Protein AF-A0A6S7JQX7-F1 (afdb_monomer_lite)

Structure (mmCIF, N/CA/C/O backbone):
data_AF-A0A6S7JQX7-F1
#
_entry.id   AF-A0A6S7JQX7-F1
#
loop_
_atom_site.group_PDB
_atom_site.id
_atom_site.type_symbol
_atom_site.label_atom_id
_atom_site.label_alt_id
_atom_site.label_comp_id
_atom_site.label_asym_id
_atom_site.label_entity_id
_atom_site.label_seq_id
_atom_site.pdbx_PDB_ins_code
_atom_site.Cartn_x
_atom_site.Cartn_y
_atom_site.Cartn_z
_atom_site.occupancy
_atom_site.B_iso_or_equiv
_atom_site.auth_seq_id
_atom_site.auth_comp_id
_atom_site.auth_asym_id
_atom_site.auth_atom_id
_atom_site.pdbx_PDB_model_num
ATOM 1 N N . MET A 1 1 ? 17.125 -29.823 17.965 1.00 51.75 1 MET A N 1
ATOM 2 C CA . MET A 1 1 ? 16.144 -28.732 17.795 1.00 51.75 1 MET A CA 1
ATOM 3 C C . MET A 1 1 ? 14.794 -29.396 17.564 1.00 51.75 1 MET A C 1
ATOM 5 O O . MET A 1 1 ? 14.673 -30.138 16.599 1.00 51.75 1 MET A O 1
ATOM 9 N N . SER A 1 2 ? 13.849 -29.278 18.497 1.00 53.66 2 SER A N 1
ATOM 10 C CA . SER A 1 2 ? 12.507 -29.853 18.346 1.00 53.66 2 SER A CA 1
ATOM 11 C C . SER A 1 2 ? 11.716 -29.001 17.356 1.00 53.66 2 SER A C 1
ATOM 13 O O . SER A 1 2 ? 11.557 -27.800 17.558 1.00 53.66 2 SER A O 1
ATOM 15 N N . VAL A 1 3 ? 11.257 -29.604 16.261 1.00 54.66 3 VAL A N 1
ATOM 16 C CA . VAL A 1 3 ? 10.395 -28.921 15.291 1.00 54.66 3 VAL A CA 1
ATOM 17 C C . VAL A 1 3 ? 8.949 -29.289 15.624 1.00 54.66 3 VAL A C 1
ATOM 19 O O . VAL A 1 3 ? 8.661 -30.481 15.763 1.00 54.66 3 VAL A O 1
ATOM 22 N N . PRO A 1 4 ? 8.030 -28.320 15.788 1.00 63.72 4 PRO A N 1
ATOM 23 C CA . PRO A 1 4 ? 6.627 -28.629 16.031 1.00 63.72 4 PRO A CA 1
ATOM 24 C C . PRO A 1 4 ? 6.074 -29.481 14.883 1.00 63.72 4 PRO A C 1
ATOM 26 O O . PRO A 1 4 ? 6.057 -29.036 13.735 1.00 63.72 4 PRO A O 1
ATOM 29 N N . ILE A 1 5 ? 5.598 -30.696 15.183 1.00 67.75 5 ILE A N 1
ATOM 30 C CA . ILE A 1 5 ? 5.051 -31.636 14.178 1.00 67.75 5 ILE A CA 1
ATOM 31 C C . ILE A 1 5 ? 3.801 -31.059 13.479 1.00 67.75 5 ILE A C 1
ATOM 33 O O . ILE A 1 5 ? 3.430 -31.484 12.381 1.00 67.75 5 ILE A O 1
ATOM 37 N N . SER A 1 6 ? 3.167 -30.056 14.095 1.00 65.69 6 SER A N 1
ATOM 38 C CA . SER A 1 6 ? 2.100 -29.250 13.499 1.00 65.69 6 SER A CA 1
ATOM 39 C C . SER A 1 6 ? 2.570 -28.414 12.301 1.00 65.69 6 SER A C 1
ATOM 41 O O . SER A 1 6 ? 1.794 -28.204 11.374 1.00 65.69 6 SER A O 1
ATOM 43 N N . LEU A 1 7 ? 3.831 -27.968 12.289 1.00 58.47 7 LEU A N 1
ATOM 44 C CA . LEU A 1 7 ? 4.394 -27.075 11.271 1.00 58.47 7 LEU A CA 1
ATOM 45 C C . LEU A 1 7 ? 5.268 -27.806 10.253 1.00 58.47 7 LEU A C 1
ATOM 47 O O . LEU A 1 7 ? 5.267 -27.434 9.081 1.00 58.47 7 LEU A O 1
ATOM 51 N N . ALA A 1 8 ? 5.987 -28.851 10.665 1.00 67.94 8 ALA A N 1
ATOM 52 C CA . ALA A 1 8 ? 6.843 -29.638 9.783 1.00 67.94 8 ALA A CA 1
ATOM 53 C C . ALA A 1 8 ? 6.644 -31.139 9.990 1.00 67.94 8 ALA A C 1
ATOM 55 O O . ALA A 1 8 ? 6.300 -31.600 11.077 1.00 67.94 8 ALA A O 1
ATOM 56 N N . ASP A 1 9 ? 6.859 -31.913 8.934 1.00 72.81 9 ASP A N 1
ATOM 57 C CA . ASP A 1 9 ? 7.007 -33.354 9.063 1.00 72.81 9 ASP A CA 1
ATOM 58 C C . ASP A 1 9 ? 8.336 -33.718 9.752 1.00 72.81 9 ASP A C 1
ATOM 60 O O . ASP A 1 9 ? 9.223 -32.886 9.968 1.00 72.81 9 ASP A O 1
ATOM 64 N N . THR A 1 10 ? 8.485 -34.994 10.105 1.00 76.50 10 THR A N 1
ATOM 65 C CA . THR A 1 10 ? 9.702 -35.527 10.738 1.00 76.50 10 THR A CA 1
ATOM 66 C C . THR A 1 10 ? 10.933 -35.473 9.829 1.00 76.50 10 THR A C 1
ATOM 68 O O . THR A 1 10 ? 12.041 -35.692 10.305 1.00 76.50 10 THR A O 1
ATOM 71 N N . ASN A 1 11 ? 10.755 -35.159 8.543 1.00 73.69 11 ASN A N 1
ATOM 72 C CA . ASN A 1 11 ? 11.825 -34.989 7.564 1.00 73.69 11 ASN A CA 1
ATOM 73 C C . ASN A 1 11 ? 12.234 -33.510 7.414 1.00 73.69 11 ASN A C 1
ATOM 75 O O . ASN A 1 11 ? 13.012 -33.171 6.522 1.00 73.69 11 ASN A O 1
ATOM 79 N N . GLY A 1 12 ? 11.710 -32.619 8.266 1.00 62.78 12 GLY A N 1
ATOM 80 C CA . GLY A 1 12 ? 12.039 -31.194 8.271 1.00 62.78 12 GLY A CA 1
ATOM 81 C C . GLY A 1 12 ? 11.365 -30.394 7.155 1.00 62.78 12 GLY A C 1
ATOM 82 O O . GLY A 1 12 ? 11.731 -29.241 6.918 1.00 62.78 12 GLY A O 1
ATOM 83 N N . LYS A 1 13 ? 10.380 -30.968 6.456 1.00 66.69 13 LYS A N 1
ATOM 84 C CA . LYS A 1 13 ? 9.613 -30.269 5.426 1.00 66.69 13 LYS A CA 1
ATOM 85 C C . LYS A 1 13 ? 8.358 -29.666 6.045 1.00 66.69 13 LYS A C 1
ATOM 87 O O . LYS A 1 13 ? 7.591 -30.353 6.712 1.00 66.69 13 LYS A O 1
ATOM 92 N N . LEU A 1 14 ? 8.121 -28.379 5.795 1.00 65.56 14 LEU A N 1
ATOM 93 C CA . LEU A 1 14 ? 6.905 -27.713 6.261 1.00 65.56 14 LEU A CA 1
ATOM 94 C C . LEU A 1 14 ? 5.656 -28.395 5.688 1.00 65.56 14 LEU A C 1
ATOM 96 O O . LEU A 1 14 ? 5.594 -28.685 4.488 1.00 65.56 14 LEU A O 1
ATOM 100 N N . ARG A 1 15 ? 4.657 -28.625 6.544 1.00 64.56 15 ARG A N 1
ATOM 101 C CA . ARG A 1 15 ? 3.353 -29.134 6.118 1.00 64.56 15 ARG A CA 1
ATOM 102 C C . ARG A 1 15 ? 2.659 -28.073 5.266 1.00 64.56 15 ARG A C 1
ATOM 104 O O . ARG A 1 15 ? 2.561 -26.912 5.649 1.00 64.56 15 ARG A O 1
ATOM 111 N N . THR A 1 16 ? 2.175 -28.475 4.095 1.00 60.66 16 THR A N 1
ATOM 112 C CA . THR A 1 16 ? 1.432 -27.602 3.179 1.00 60.66 16 THR A CA 1
ATOM 113 C C . THR A 1 16 ? -0.067 -27.826 3.359 1.00 60.66 16 THR A C 1
ATOM 115 O O . THR A 1 16 ? -0.539 -28.933 3.109 1.00 60.66 16 THR A O 1
ATOM 118 N N . GLY A 1 17 ? -0.808 -26.798 3.775 1.00 65.56 17 GLY A N 1
ATOM 119 C CA . GLY A 1 17 ? -2.276 -26.800 3.830 1.00 65.56 17 GLY A CA 1
ATOM 120 C C . GLY A 1 17 ? -2.891 -25.808 2.837 1.00 65.56 17 GLY A C 1
ATOM 121 O O . GLY A 1 17 ? -2.190 -24.950 2.297 1.00 65.56 17 GLY A O 1
ATOM 122 N N . GLN A 1 18 ? -4.200 -25.910 2.594 1.00 68.56 18 GLN A N 1
ATOM 123 C CA . GLN A 1 18 ? -4.942 -24.939 1.782 1.00 68.56 18 GLN A CA 1
ATOM 124 C C . GLN A 1 18 ? -5.479 -23.812 2.670 1.00 68.56 18 GLN A C 1
ATOM 126 O O . GLN A 1 18 ? -6.538 -23.944 3.276 1.00 68.56 18 GLN A O 1
ATOM 131 N N . LYS A 1 19 ? -4.749 -22.691 2.734 1.00 71.12 19 LYS A N 1
ATOM 132 C CA . LYS A 1 19 ? -5.145 -21.512 3.528 1.00 71.12 19 LYS A CA 1
ATOM 133 C C . LYS A 1 19 ? -6.524 -20.962 3.150 1.00 71.12 19 LYS A C 1
ATOM 135 O O . LYS A 1 19 ? -7.248 -20.521 4.029 1.00 71.12 19 LYS A O 1
ATOM 140 N N . ALA A 1 20 ? -6.902 -21.054 1.873 1.00 71.31 20 ALA A N 1
ATOM 141 C CA . ALA A 1 20 ? -8.188 -20.571 1.367 1.00 71.31 20 ALA A CA 1
ATOM 142 C C . ALA A 1 20 ? -9.399 -21.186 2.096 1.00 71.31 20 ALA A C 1
ATOM 144 O O . ALA A 1 20 ? -10.364 -20.480 2.354 1.00 71.31 20 ALA A O 1
ATOM 145 N N . VAL A 1 21 ? -9.304 -22.452 2.528 1.00 79.94 21 VAL A N 1
ATOM 146 C CA . VAL A 1 21 ? -10.383 -23.135 3.268 1.00 79.94 21 VAL A CA 1
ATOM 147 C C . VAL A 1 21 ? -10.684 -22.441 4.599 1.00 79.94 21 VAL A C 1
ATOM 149 O O . VAL A 1 21 ? -11.820 -22.465 5.061 1.00 79.94 21 VAL A O 1
ATOM 152 N N . LEU A 1 22 ? -9.689 -21.805 5.228 1.00 79.19 22 LEU A N 1
ATOM 153 C CA . LEU A 1 22 ? -9.918 -21.066 6.469 1.00 79.19 22 LEU A CA 1
ATOM 154 C C . LEU A 1 22 ? -10.823 -19.858 6.233 1.00 79.19 22 LEU A C 1
ATOM 156 O O . LEU A 1 22 ? -11.705 -19.626 7.050 1.00 79.19 22 LEU A O 1
ATOM 160 N N . VAL A 1 23 ? -10.651 -19.136 5.119 1.00 79.62 23 VAL A N 1
ATOM 161 C CA . VAL A 1 23 ? -11.513 -17.991 4.778 1.00 79.62 23 VAL A CA 1
ATOM 162 C C . VAL A 1 23 ? -12.961 -18.447 4.694 1.00 79.62 23 VAL A C 1
ATOM 164 O O . VAL A 1 23 ? -13.798 -17.878 5.382 1.00 79.62 23 VAL A O 1
ATOM 167 N N . ASP A 1 24 ? -13.228 -19.522 3.949 1.00 81.44 24 ASP A N 1
ATOM 168 C CA . ASP A 1 24 ? -14.579 -20.069 3.792 1.00 81.44 24 ASP A CA 1
ATOM 169 C C . ASP A 1 24 ? -15.203 -20.463 5.137 1.00 81.44 24 ASP A C 1
ATOM 171 O O . ASP A 1 24 ? -16.401 -20.294 5.344 1.00 81.44 24 ASP A O 1
ATOM 175 N N . VAL A 1 25 ? -14.400 -20.988 6.070 1.00 84.81 25 VAL A N 1
ATOM 176 C CA . VAL A 1 25 ? -14.864 -21.343 7.419 1.00 84.81 25 VAL A CA 1
ATOM 177 C C . VAL A 1 25 ? -15.169 -20.098 8.252 1.00 84.81 25 VAL A C 1
ATOM 179 O O . VAL A 1 25 ? -16.198 -20.076 8.926 1.00 84.81 25 VAL A O 1
ATOM 182 N N . PHE A 1 26 ? -14.311 -19.075 8.209 1.00 79.81 26 PHE A N 1
ATOM 183 C CA . PHE A 1 26 ? -14.491 -17.840 8.978 1.00 79.81 26 PHE A CA 1
ATOM 184 C C . PHE A 1 26 ? -15.641 -16.976 8.459 1.00 79.81 26 PHE A C 1
ATOM 186 O O . PHE A 1 26 ? -16.319 -16.341 9.259 1.00 79.81 26 PHE A O 1
ATOM 193 N N . THR A 1 27 ? -15.889 -16.967 7.149 1.00 80.62 27 THR A N 1
ATOM 194 C CA . THR A 1 27 ? -16.956 -16.164 6.533 1.00 80.62 27 THR A CA 1
ATOM 195 C C . THR A 1 27 ? -18.276 -16.917 6.400 1.00 80.62 27 THR A C 1
ATOM 197 O O . THR A 1 27 ? -19.277 -16.346 5.965 1.00 80.62 27 THR A O 1
ATOM 200 N N . ARG A 1 28 ? -18.328 -18.200 6.787 1.00 86.56 28 ARG A N 1
ATOM 201 C CA . ARG A 1 28 ? -19.541 -19.011 6.657 1.00 86.56 28 ARG A CA 1
ATOM 202 C C . ARG A 1 28 ? -20.693 -18.418 7.466 1.00 86.56 28 ARG A C 1
ATOM 204 O O . ARG A 1 28 ? -20.676 -18.442 8.693 1.00 86.56 28 ARG A O 1
ATOM 211 N N . GLY A 1 29 ? -21.741 -17.997 6.761 1.00 83.12 29 GLY A N 1
ATOM 212 C CA . GLY A 1 29 ? -22.934 -17.405 7.370 1.00 83.12 29 GLY A CA 1
ATOM 213 C C . GLY A 1 29 ? -22.791 -15.920 7.708 1.00 83.12 29 GLY A C 1
ATOM 214 O O . GLY A 1 29 ? -23.681 -15.377 8.354 1.00 83.12 29 GLY A O 1
ATOM 215 N N . ILE A 1 30 ? -21.705 -15.270 7.277 1.00 82.62 30 ILE A N 1
ATOM 216 C CA . ILE A 1 30 ? -21.555 -13.815 7.333 1.00 82.62 30 ILE A CA 1
ATOM 217 C C . ILE A 1 30 ? -22.102 -13.228 6.030 1.00 82.62 30 ILE A C 1
ATOM 219 O O . ILE A 1 30 ? -21.644 -13.577 4.942 1.00 82.62 30 ILE A O 1
ATOM 223 N N . GLU A 1 31 ? -23.075 -12.326 6.135 1.00 77.25 31 GLU A N 1
ATOM 224 C CA . GLU A 1 31 ? -23.531 -11.519 5.005 1.00 77.25 31 GLU A CA 1
ATOM 225 C C . GLU A 1 31 ? -22.668 -10.260 4.908 1.00 77.25 31 GLU A C 1
ATOM 227 O O . GLU A 1 31 ? -22.723 -9.387 5.774 1.00 77.25 31 GLU A O 1
ATOM 232 N N . CYS A 1 32 ? -21.852 -10.165 3.857 1.00 68.38 32 CYS A N 1
ATOM 233 C CA . CYS A 1 32 ? -21.073 -8.960 3.601 1.00 68.38 32 CYS A CA 1
ATOM 234 C C . CYS A 1 32 ? -21.996 -7.862 3.042 1.00 68.38 32 CYS A C 1
ATOM 236 O O . CYS A 1 32 ? -22.584 -8.060 1.973 1.00 68.38 32 CYS A O 1
ATOM 238 N N . PRO A 1 33 ? -22.120 -6.698 3.704 1.00 72.94 33 PRO A N 1
ATOM 239 C CA . PRO A 1 33 ? -22.876 -5.580 3.166 1.00 72.94 33 PRO A CA 1
ATOM 240 C C . PRO A 1 33 ? -22.252 -5.086 1.857 1.00 72.94 33 PRO A C 1
ATOM 242 O O . PRO A 1 33 ? -21.038 -5.123 1.658 1.00 72.94 33 PRO A O 1
ATOM 245 N N . SER A 1 34 ? -23.093 -4.575 0.957 1.00 68.50 34 SER A N 1
ATOM 246 C CA . SER A 1 34 ? -22.667 -4.048 -0.346 1.00 68.50 34 SER A CA 1
ATOM 247 C C . SER A 1 34 ? -21.815 -2.777 -0.250 1.00 68.50 34 SER A C 1
ATOM 249 O O . SER A 1 34 ? -21.191 -2.383 -1.233 1.00 68.50 34 SER A O 1
ATOM 251 N N . ALA A 1 35 ? -21.808 -2.118 0.911 1.00 69.69 35 ALA A N 1
ATOM 252 C CA . ALA A 1 35 ? -20.961 -0.975 1.211 1.00 69.69 35 ALA A CA 1
ATOM 253 C C . ALA A 1 35 ? -20.653 -0.909 2.712 1.00 69.69 35 ALA A C 1
ATOM 255 O O . ALA A 1 35 ? -21.519 -1.190 3.539 1.00 69.69 35 ALA A O 1
ATOM 256 N N . THR A 1 36 ? -19.440 -0.476 3.048 1.00 76.88 36 THR A N 1
ATOM 257 C CA . THR A 1 36 ? -19.057 -0.115 4.416 1.00 76.88 36 THR A CA 1
ATOM 258 C C . THR A 1 36 ? -19.728 1.207 4.795 1.00 76.88 36 THR A C 1
ATOM 260 O O . THR A 1 36 ? -19.587 2.211 4.078 1.00 76.88 36 THR A O 1
ATOM 263 N N . ASP A 1 37 ? -20.469 1.208 5.904 1.00 78.44 37 ASP A N 1
ATOM 264 C CA . ASP A 1 37 ? -20.914 2.447 6.539 1.00 78.44 37 ASP A CA 1
ATOM 265 C C . ASP A 1 37 ? -19.711 3.091 7.236 1.00 78.44 37 ASP A C 1
ATOM 267 O O . ASP A 1 37 ? -19.003 2.436 7.997 1.00 78.44 37 ASP A O 1
ATOM 271 N N . LEU A 1 38 ? -19.432 4.350 6.908 1.00 83.94 38 LEU A N 1
ATOM 272 C CA . LEU A 1 38 ? -18.300 5.087 7.466 1.00 83.94 38 LEU A CA 1
ATOM 273 C C . LEU A 1 38 ? -18.881 6.148 8.391 1.00 83.94 38 LEU A C 1
ATOM 275 O O . LEU A 1 38 ? -19.317 7.201 7.923 1.00 83.94 38 LEU A O 1
ATOM 279 N N . GLN A 1 39 ? -18.914 5.853 9.687 1.00 75.00 39 GLN A N 1
ATOM 280 C CA . GLN A 1 39 ? -19.335 6.814 10.700 1.00 75.00 39 GLN A CA 1
ATOM 281 C C . GLN A 1 39 ? -18.108 7.531 11.263 1.00 75.00 39 GLN A C 1
ATOM 283 O O . GLN A 1 39 ? -17.105 6.900 11.587 1.00 75.00 39 GLN A O 1
ATOM 288 N N . GLY A 1 40 ? -18.192 8.859 11.359 1.00 85.94 40 GLY A N 1
ATOM 289 C CA . GLY A 1 40 ? -17.118 9.685 11.905 1.00 85.94 40 GLY A CA 1
ATOM 290 C C . GLY A 1 40 ? -15.857 9.718 11.037 1.00 85.94 40 GLY A C 1
ATOM 291 O O . GLY A 1 40 ? -15.905 9.881 9.812 1.00 85.94 40 GLY A O 1
ATOM 292 N N . SER A 1 41 ? -14.711 9.642 11.705 1.00 90.56 41 SER A N 1
ATOM 293 C CA . SER A 1 41 ? -13.395 9.583 11.081 1.00 90.56 41 SER A CA 1
ATOM 294 C C . SER A 1 41 ? -13.074 8.159 10.623 1.00 90.56 41 SER A C 1
ATOM 296 O O . SER A 1 41 ? -13.273 7.189 11.350 1.00 90.56 41 SER A O 1
ATOM 298 N N . ALA A 1 42 ? -12.574 8.019 9.399 1.00 92.75 42 ALA A N 1
ATOM 299 C CA . ALA A 1 42 ? -12.298 6.736 8.780 1.00 92.75 42 ALA A CA 1
ATOM 300 C C . ALA A 1 42 ? -10.900 6.686 8.152 1.00 92.75 42 ALA A C 1
ATOM 302 O O . ALA A 1 42 ? -10.473 7.605 7.439 1.00 92.75 42 ALA A O 1
ATOM 303 N N . CYS A 1 43 ? -10.224 5.557 8.361 1.00 93.56 43 CYS A N 1
ATOM 304 C CA . CYS A 1 43 ? -8.935 5.234 7.764 1.00 93.56 43 CYS A CA 1
ATOM 305 C C . CYS A 1 43 ? -9.051 4.017 6.841 1.00 93.56 43 CYS A C 1
ATOM 307 O O . CYS A 1 43 ? -9.602 2.983 7.223 1.00 93.56 43 CYS A O 1
ATOM 309 N N . LEU A 1 44 ? -8.496 4.128 5.634 1.00 95.88 44 LEU A N 1
ATOM 310 C CA . LEU A 1 44 ? -8.298 3.000 4.728 1.00 95.88 44 LEU A CA 1
ATOM 311 C C . LEU A 1 44 ? -6.836 2.552 4.780 1.00 95.88 44 LEU A C 1
ATOM 313 O O . LEU A 1 44 ? -5.946 3.307 4.395 1.00 95.88 44 LEU A O 1
ATOM 317 N N . VAL A 1 45 ? -6.582 1.313 5.196 1.00 96.12 45 VAL A N 1
ATOM 318 C CA . VAL A 1 45 ? -5.245 0.708 5.224 1.00 96.12 45 VAL A CA 1
ATOM 319 C C . VAL A 1 45 ? -5.105 -0.260 4.049 1.00 96.12 45 VAL A C 1
ATOM 321 O O . VAL A 1 45 ? -5.911 -1.168 3.894 1.00 96.12 45 VAL A O 1
ATOM 324 N N . ILE A 1 46 ? -4.098 -0.075 3.201 1.00 96.94 46 ILE A N 1
ATOM 325 C CA . ILE A 1 46 ? -3.941 -0.762 1.916 1.00 96.94 46 ILE A CA 1
ATOM 326 C C . ILE A 1 46 ? -2.630 -1.548 1.892 1.00 96.94 46 ILE A C 1
ATOM 328 O O . ILE A 1 46 ? -1.557 -0.991 2.140 1.00 96.94 46 ILE A O 1
ATOM 332 N N . ASP A 1 47 ? -2.701 -2.819 1.492 1.00 96.38 47 ASP A N 1
ATOM 333 C CA . ASP A 1 47 ? -1.533 -3.567 1.021 1.00 96.38 47 ASP A CA 1
ATOM 334 C C . ASP A 1 47 ? -1.088 -3.013 -0.343 1.00 96.38 47 ASP A C 1
ATOM 336 O O . ASP A 1 47 ? -1.697 -3.265 -1.391 1.00 96.38 47 ASP A O 1
ATOM 340 N N . GLY A 1 48 ? -0.003 -2.241 -0.335 1.00 96.25 48 GLY A N 1
ATOM 341 C CA . GLY A 1 48 ? 0.523 -1.565 -1.512 1.00 96.25 48 GLY A CA 1
ATOM 342 C C . GLY A 1 48 ? 0.966 -2.532 -2.610 1.00 96.25 48 GLY A C 1
ATOM 343 O O . GLY A 1 48 ? 0.756 -2.250 -3.791 1.00 96.25 48 GLY A O 1
ATOM 344 N N . MET A 1 49 ? 1.526 -3.697 -2.264 1.00 94.56 49 MET A N 1
ATOM 345 C CA . MET A 1 49 ? 1.951 -4.675 -3.273 1.00 94.56 49 MET A CA 1
ATOM 346 C C . MET A 1 49 ? 0.756 -5.438 -3.855 1.00 94.56 49 MET A C 1
ATOM 348 O O . MET A 1 49 ? 0.752 -5.761 -5.048 1.00 94.56 49 MET A O 1
ATOM 352 N N . ALA A 1 50 ? -0.285 -5.684 -3.056 1.00 93.50 50 ALA A N 1
ATOM 353 C CA . ALA A 1 50 ? -1.545 -6.208 -3.572 1.00 93.50 50 ALA A CA 1
ATOM 354 C C . ALA A 1 50 ? -2.211 -5.220 -4.541 1.00 93.50 50 ALA A C 1
ATOM 356 O O . ALA A 1 50 ? -2.676 -5.647 -5.602 1.00 93.50 50 ALA A O 1
ATOM 357 N N . LEU A 1 51 ? -2.196 -3.916 -4.232 1.00 96.06 51 LEU A N 1
ATOM 358 C CA . LEU A 1 51 ? -2.714 -2.882 -5.129 1.00 96.06 51 LEU A CA 1
ATOM 359 C C . LEU A 1 51 ? -1.890 -2.787 -6.421 1.00 96.06 51 LEU A C 1
ATOM 361 O O . LEU A 1 51 ? -2.468 -2.759 -7.503 1.00 96.06 51 LEU A O 1
ATOM 365 N N . VAL A 1 52 ? -0.554 -2.846 -6.347 1.00 96.44 52 VAL A N 1
ATOM 366 C CA . VAL A 1 52 ? 0.329 -2.935 -7.529 1.00 96.44 52 VAL A CA 1
ATOM 367 C C . VAL A 1 52 ? -0.047 -4.125 -8.422 1.00 96.44 52 VAL A C 1
ATOM 369 O O . VAL A 1 52 ? -0.097 -4.013 -9.650 1.00 96.44 52 VAL A O 1
ATOM 372 N N . ALA A 1 53 ? -0.325 -5.282 -7.818 1.00 93.00 53 ALA A N 1
ATOM 373 C CA . ALA A 1 53 ? -0.741 -6.465 -8.559 1.00 93.00 53 ALA A CA 1
ATOM 374 C C . ALA A 1 53 ? -2.140 -6.311 -9.184 1.00 93.00 53 ALA A C 1
ATOM 376 O O . ALA A 1 53 ? -2.379 -6.876 -10.250 1.00 93.00 53 ALA A O 1
ATOM 377 N N . ALA A 1 54 ? -3.048 -5.570 -8.540 1.00 92.75 54 ALA A N 1
ATOM 378 C CA . ALA A 1 54 ? -4.396 -5.303 -9.040 1.00 92.75 54 ALA A CA 1
ATOM 379 C C . ALA A 1 54 ? -4.413 -4.271 -10.181 1.00 92.75 54 ALA A C 1
ATOM 381 O O . ALA A 1 54 ? -5.094 -4.491 -11.179 1.00 92.75 54 ALA A O 1
ATOM 382 N N . VAL A 1 55 ? -3.629 -3.192 -10.067 1.00 94.38 55 VAL A N 1
ATOM 383 C CA . VAL A 1 55 ? -3.454 -2.181 -11.128 1.00 94.38 55 VAL A CA 1
ATOM 384 C C . VAL A 1 55 ? -2.810 -2.804 -12.373 1.00 94.38 55 VAL A C 1
ATOM 386 O O . VAL A 1 55 ? -3.155 -2.454 -13.501 1.00 94.38 55 VAL A O 1
ATOM 389 N N . GLY A 1 56 ? -1.900 -3.768 -12.190 1.00 93.88 56 GLY A N 1
ATOM 390 C CA . GLY A 1 56 ? -1.262 -4.472 -13.300 1.00 93.88 56 GLY A CA 1
ATOM 391 C C . GLY A 1 56 ? -0.368 -3.548 -14.131 1.00 93.88 56 GLY A C 1
ATOM 392 O O . GLY A 1 56 ? 0.293 -2.675 -13.587 1.00 93.88 56 GLY A O 1
ATOM 393 N N . LYS A 1 57 ? -0.315 -3.746 -15.453 1.00 93.44 57 LYS A N 1
ATOM 394 C CA . LYS A 1 57 ? 0.341 -2.811 -16.382 1.00 93.44 57 LYS A CA 1
ATOM 395 C C . LYS A 1 57 ? -0.743 -2.061 -17.165 1.00 93.44 57 LYS A C 1
ATOM 397 O O . LYS A 1 57 ? -1.327 -2.675 -18.060 1.00 93.44 57 LYS A O 1
ATOM 402 N N . PRO A 1 58 ? -1.008 -0.777 -16.864 1.00 91.38 58 PRO A N 1
ATOM 403 C CA . PRO A 1 58 ? -1.968 0.019 -17.622 1.00 91.38 58 PRO A CA 1
ATOM 404 C C . PRO A 1 58 ? -1.543 0.135 -19.091 1.00 91.38 58 PRO A C 1
ATOM 406 O O . PRO A 1 58 ? -0.356 0.278 -19.387 1.00 91.38 58 PRO A O 1
ATOM 409 N N . ALA A 1 59 ? -2.501 0.058 -20.018 1.00 89.38 59 ALA A N 1
ATOM 410 C CA . ALA A 1 59 ? -2.221 0.080 -21.459 1.00 89.38 59 ALA A CA 1
ATOM 411 C C . ALA A 1 59 ? -1.663 1.433 -21.937 1.00 89.38 59 ALA A C 1
ATOM 413 O O . ALA A 1 59 ? -0.893 1.504 -22.894 1.00 89.38 59 ALA A O 1
ATOM 414 N N . ASP A 1 60 ? -2.046 2.501 -21.251 1.00 89.69 60 ASP A N 1
ATOM 415 C CA . ASP A 1 60 ? -1.688 3.887 -21.519 1.00 89.69 60 ASP A CA 1
ATOM 416 C C . ASP A 1 60 ? -0.434 4.350 -20.755 1.00 89.69 60 ASP A C 1
ATOM 418 O O . ASP A 1 60 ? 0.152 5.376 -21.097 1.00 89.69 60 ASP A O 1
ATOM 422 N N . ALA A 1 61 ? 0.040 3.578 -19.771 1.00 92.62 61 ALA A N 1
ATOM 423 C CA . ALA A 1 61 ? 1.274 3.872 -19.050 1.00 92.62 61 ALA A CA 1
ATOM 424 C C . ALA A 1 61 ? 2.483 3.246 -19.762 1.00 92.62 61 ALA A C 1
ATOM 426 O O . ALA A 1 61 ? 2.651 2.027 -19.801 1.00 92.62 61 ALA A O 1
ATOM 427 N N . GLN A 1 62 ? 3.363 4.087 -20.308 1.00 94.50 62 GLN A N 1
ATOM 428 C CA . GLN A 1 62 ? 4.588 3.630 -20.982 1.00 94.50 62 GLN A CA 1
ATOM 429 C C . GLN A 1 62 ? 5.827 3.682 -20.080 1.00 94.50 62 GLN A C 1
ATOM 431 O O . GLN A 1 62 ? 6.789 2.942 -20.297 1.00 94.50 62 GLN A O 1
ATOM 436 N N . THR A 1 63 ? 5.809 4.524 -19.046 1.00 97.44 63 THR A N 1
ATOM 437 C CA . THR A 1 63 ? 6.934 4.748 -18.132 1.00 97.44 63 THR A CA 1
ATOM 438 C C . THR A 1 63 ? 6.541 4.490 -16.681 1.00 97.44 63 THR A C 1
ATOM 440 O O . THR A 1 63 ? 5.358 4.478 -16.337 1.00 97.44 63 THR A O 1
ATOM 443 N N . PHE A 1 64 ? 7.534 4.299 -15.808 1.00 97.38 64 PHE A N 1
ATOM 444 C CA . PHE A 1 64 ? 7.286 4.192 -14.369 1.00 97.38 64 PHE A CA 1
ATOM 445 C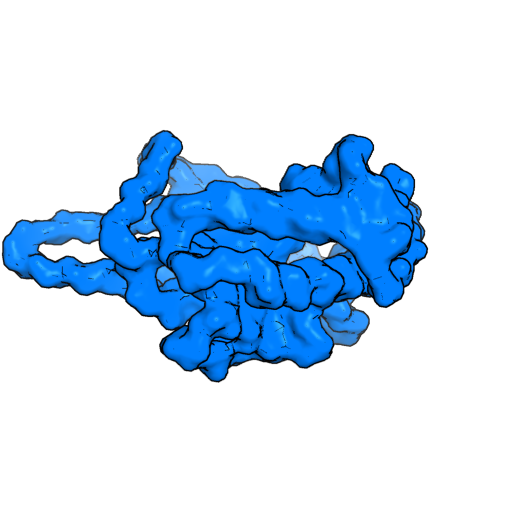 C . PHE A 1 64 ? 6.657 5.466 -13.789 1.00 97.38 64 PHE A C 1
ATOM 447 O O . PHE A 1 64 ? 5.848 5.356 -12.880 1.00 97.38 64 PHE A O 1
ATOM 454 N N . GLY A 1 65 ? 6.945 6.651 -14.339 1.00 97.25 65 GLY A N 1
ATOM 455 C CA . GLY A 1 65 ? 6.274 7.899 -13.964 1.00 97.25 65 GLY A CA 1
ATOM 456 C C . GLY A 1 65 ? 4.769 7.849 -14.214 1.00 97.25 65 GLY A C 1
ATOM 457 O O . GLY A 1 65 ? 4.003 8.004 -13.274 1.00 97.25 65 GLY A O 1
ATOM 458 N N . ALA A 1 66 ? 4.357 7.511 -15.441 1.00 96.88 66 ALA A N 1
ATOM 459 C CA . ALA A 1 66 ? 2.937 7.361 -15.772 1.00 96.88 66 ALA A CA 1
ATOM 460 C C . ALA A 1 66 ? 2.261 6.260 -14.934 1.00 96.88 66 ALA A C 1
ATOM 462 O O . ALA A 1 66 ? 1.098 6.372 -14.556 1.00 96.88 66 ALA A O 1
ATOM 463 N N . TYR A 1 67 ? 2.995 5.190 -14.616 1.00 97.56 67 TYR A N 1
ATOM 464 C CA . TYR A 1 67 ? 2.507 4.162 -13.701 1.00 97.56 67 TYR A CA 1
ATOM 465 C C . TYR A 1 67 ? 2.322 4.687 -12.270 1.00 97.56 67 TYR A C 1
ATOM 467 O O . TYR A 1 67 ? 1.332 4.340 -11.634 1.00 97.56 67 TYR A O 1
ATOM 475 N N . ALA A 1 68 ? 3.242 5.510 -11.758 1.00 97.12 68 ALA A N 1
ATOM 476 C CA . ALA A 1 68 ? 3.111 6.117 -10.435 1.00 97.12 68 ALA A CA 1
ATOM 477 C C . ALA A 1 68 ? 1.883 7.027 -10.354 1.00 97.12 68 ALA A C 1
ATOM 479 O O . ALA A 1 68 ? 1.156 6.940 -9.370 1.00 97.12 68 ALA A O 1
ATOM 480 N N . ASP A 1 69 ? 1.607 7.805 -11.403 1.00 96.25 69 ASP A N 1
ATOM 481 C CA . ASP A 1 69 ? 0.400 8.634 -11.481 1.00 96.25 69 ASP A CA 1
ATOM 482 C C . ASP A 1 69 ? -0.863 7.751 -11.420 1.00 96.25 69 ASP A C 1
ATOM 484 O O . ASP A 1 69 ? -1.740 7.964 -10.588 1.00 96.25 69 ASP A O 1
ATOM 488 N N . ARG A 1 70 ? -0.907 6.660 -12.203 1.00 96.75 70 ARG A N 1
ATOM 489 C CA . ARG A 1 70 ? -2.015 5.683 -12.170 1.00 96.75 70 ARG A CA 1
ATOM 490 C C . ARG A 1 70 ? -2.169 4.976 -10.825 1.00 96.75 70 ARG A C 1
ATOM 492 O O . ARG A 1 70 ? -3.285 4.693 -10.395 1.00 96.75 70 ARG A O 1
ATOM 499 N N . PHE A 1 71 ? -1.060 4.660 -10.168 1.00 97.69 71 PHE A N 1
ATOM 500 C CA . PHE A 1 71 ? -1.073 4.055 -8.842 1.00 97.69 71 PHE A CA 1
ATOM 501 C C . PHE A 1 71 ? -1.596 5.041 -7.792 1.00 97.69 71 PHE A C 1
ATOM 503 O O . PHE A 1 71 ? -2.414 4.663 -6.956 1.00 97.69 71 PHE A O 1
ATOM 510 N N . GLN A 1 72 ? -1.184 6.308 -7.869 1.00 97.00 72 GLN A N 1
ATOM 511 C CA . GLN A 1 72 ? -1.685 7.374 -7.009 1.00 97.00 72 GLN A CA 1
ATOM 512 C C . GLN A 1 72 ? -3.190 7.597 -7.216 1.00 97.00 72 GLN A C 1
ATOM 514 O O . GLN A 1 72 ? -3.928 7.631 -6.232 1.00 97.00 72 GLN A O 1
ATOM 519 N N . ASP A 1 73 ? -3.664 7.651 -8.465 1.00 96.44 73 ASP A N 1
ATOM 520 C CA . ASP A 1 73 ? -5.096 7.726 -8.789 1.00 96.44 73 ASP A CA 1
ATOM 521 C C . ASP A 1 73 ? -5.877 6.567 -8.153 1.00 96.44 73 ASP A C 1
ATOM 523 O O . ASP A 1 73 ? -6.952 6.767 -7.588 1.00 96.44 73 ASP A O 1
ATOM 527 N N . ALA A 1 74 ? -5.330 5.346 -8.207 1.00 97.38 74 ALA A N 1
ATOM 528 C CA . ALA A 1 74 ? -5.959 4.171 -7.612 1.00 97.38 74 ALA A CA 1
ATOM 529 C C . ALA A 1 74 ? -6.036 4.262 -6.078 1.00 97.38 74 ALA A C 1
ATOM 531 O O . ALA A 1 74 ? -7.078 3.947 -5.500 1.00 97.38 74 ALA A O 1
ATOM 532 N N . VAL A 1 75 ? -4.966 4.724 -5.419 1.00 97.88 75 VAL A N 1
ATOM 533 C CA . VAL A 1 75 ? -4.934 4.942 -3.961 1.00 97.88 75 VAL A CA 1
ATOM 534 C C . VAL A 1 75 ? -5.964 5.996 -3.548 1.00 97.88 75 VAL A C 1
ATOM 536 O O . VAL A 1 75 ? -6.776 5.749 -2.655 1.00 97.88 75 VAL A O 1
ATOM 539 N N . LEU A 1 76 ? -5.969 7.155 -4.210 1.00 96.88 76 LEU A N 1
ATOM 540 C CA . LEU A 1 76 ? -6.873 8.260 -3.883 1.00 96.88 76 LEU A CA 1
ATOM 54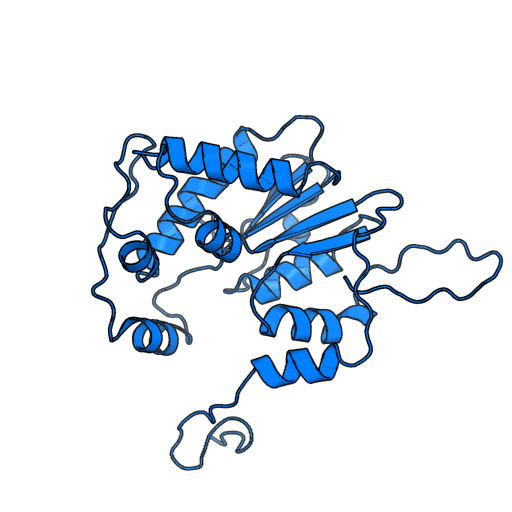1 C C . LEU A 1 76 ? -8.330 7.941 -4.231 1.00 96.88 76 LEU A C 1
ATOM 543 O O . LEU A 1 76 ? -9.233 8.305 -3.479 1.00 96.88 76 LEU A O 1
ATOM 547 N N . GLY A 1 77 ? -8.568 7.221 -5.328 1.00 96.38 77 GLY A N 1
ATOM 548 C CA . GLY A 1 77 ? -9.894 6.747 -5.715 1.00 96.38 77 GLY A CA 1
ATOM 549 C C . GLY A 1 77 ? -10.479 5.780 -4.685 1.00 96.38 77 GLY A C 1
ATOM 550 O O . GLY A 1 77 ? -11.607 5.981 -4.225 1.00 96.38 77 GLY A O 1
ATOM 551 N N . ALA A 1 78 ? -9.693 4.784 -4.258 1.00 94.62 78 ALA A N 1
ATOM 552 C CA . ALA A 1 78 ? -10.089 3.848 -3.203 1.00 94.62 78 ALA A CA 1
ATOM 553 C C . ALA A 1 78 ? -10.344 4.571 -1.868 1.00 94.62 78 ALA A C 1
ATOM 555 O O . ALA A 1 78 ? -11.327 4.299 -1.184 1.00 94.62 78 ALA A O 1
ATOM 556 N N . GLY A 1 79 ? -9.494 5.545 -1.534 1.00 94.56 79 GLY A N 1
ATOM 557 C CA . GLY A 1 79 ? -9.578 6.358 -0.322 1.00 94.56 79 GLY A CA 1
ATOM 558 C C . GLY A 1 79 ? -10.494 7.585 -0.410 1.00 94.56 79 GLY A C 1
ATOM 559 O O . GLY A 1 79 ? -10.465 8.437 0.482 1.00 94.56 79 GLY A O 1
ATOM 560 N N . SER A 1 80 ? -11.303 7.729 -1.463 1.00 94.62 80 SER A N 1
ATOM 561 C CA . SER A 1 80 ? -12.060 8.965 -1.733 1.00 94.62 80 SER A CA 1
ATOM 562 C C . SER A 1 80 ? -13.005 9.355 -0.591 1.00 94.62 80 SER A C 1
ATOM 564 O O . SER A 1 80 ? -13.103 10.536 -0.253 1.00 94.62 80 SER A O 1
ATOM 566 N N . ARG A 1 81 ? -13.607 8.368 0.083 1.00 93.06 81 ARG A N 1
ATOM 567 C CA . ARG A 1 81 ? -14.504 8.551 1.239 1.00 93.06 81 ARG A CA 1
ATOM 568 C C . ARG A 1 81 ? -13.804 8.590 2.607 1.00 93.06 81 ARG A C 1
ATOM 570 O O . ARG A 1 81 ? -14.477 8.818 3.603 1.00 93.06 81 ARG A O 1
ATOM 577 N N . TYR A 1 82 ? -12.490 8.374 2.664 1.00 93.81 82 TYR A N 1
ATOM 578 C CA . TYR A 1 82 ? -11.728 8.236 3.911 1.00 93.81 82 TYR A CA 1
ATOM 579 C C . TYR A 1 82 ? -10.909 9.492 4.201 1.00 93.81 82 TYR A C 1
ATOM 581 O O . TYR A 1 82 ? -10.328 10.078 3.291 1.00 93.81 82 TYR A O 1
ATOM 589 N N . GLN A 1 83 ? -10.832 9.921 5.455 1.00 93.25 83 GLN A N 1
ATOM 590 C CA . GLN A 1 83 ? -10.009 11.066 5.855 1.00 93.25 83 GLN A CA 1
ATOM 591 C C . GLN A 1 83 ? -8.521 10.693 5.861 1.00 93.25 83 GLN A C 1
ATOM 593 O O . GLN A 1 83 ? -7.671 11.536 5.559 1.00 93.25 83 GLN A O 1
ATOM 598 N N . GLN A 1 84 ? -8.217 9.428 6.169 1.00 94.25 84 GLN A N 1
ATOM 599 C CA . GLN A 1 84 ? -6.856 8.903 6.216 1.00 94.25 84 GLN A CA 1
ATOM 600 C C . GLN A 1 84 ? -6.671 7.705 5.279 1.00 94.25 84 GLN A C 1
ATOM 602 O O . GLN A 1 84 ? -7.554 6.855 5.156 1.00 94.25 84 GLN A O 1
ATOM 607 N N . ILE A 1 85 ? -5.509 7.621 4.632 1.00 96.50 85 ILE A N 1
ATOM 608 C CA . ILE A 1 85 ? -5.127 6.501 3.767 1.00 96.50 85 ILE A CA 1
ATOM 609 C C . ILE A 1 85 ? -3.724 6.040 4.155 1.00 96.50 85 ILE A C 1
ATOM 611 O O . ILE A 1 85 ? -2.767 6.806 4.067 1.00 96.50 85 ILE A O 1
ATOM 615 N N . HIS A 1 86 ? -3.585 4.790 4.582 1.00 96.19 86 HIS A N 1
ATOM 616 C CA . HIS A 1 86 ? -2.308 4.177 4.937 1.00 96.19 86 HIS A CA 1
ATOM 617 C C . HIS A 1 86 ? -1.916 3.172 3.846 1.00 96.19 86 HIS A C 1
ATOM 619 O O . HIS A 1 86 ? -2.642 2.212 3.623 1.00 96.19 86 HIS A O 1
ATOM 625 N N . VAL A 1 87 ? -0.780 3.349 3.170 1.00 97.25 87 VAL A N 1
ATOM 626 C CA . VAL A 1 87 ? -0.291 2.424 2.126 1.00 97.25 87 VAL A CA 1
ATOM 627 C C . VAL A 1 87 ? 0.982 1.729 2.592 1.00 97.25 87 VAL A C 1
ATOM 629 O O . VAL A 1 87 ? 2.003 2.378 2.823 1.00 97.25 87 VAL A O 1
ATOM 632 N N . LEU A 1 88 ? 0.929 0.405 2.751 1.00 95.88 88 LEU A N 1
ATOM 633 C CA . LEU A 1 88 ? 2.023 -0.353 3.355 1.00 95.88 88 LEU A CA 1
ATOM 634 C C . LEU A 1 88 ? 2.651 -1.325 2.359 1.00 95.88 88 LEU A C 1
ATOM 636 O O . LEU A 1 88 ? 1.950 -2.032 1.640 1.00 95.88 88 LEU A O 1
ATOM 640 N N . PHE A 1 89 ? 3.980 -1.385 2.340 1.00 94.75 89 PHE A N 1
ATOM 641 C CA . PHE A 1 89 ? 4.742 -2.294 1.485 1.00 94.75 89 PHE A CA 1
ATOM 642 C C . PHE A 1 89 ? 5.546 -3.302 2.311 1.00 94.75 89 PHE A C 1
ATOM 644 O O . PHE A 1 89 ? 5.977 -3.009 3.428 1.00 94.75 89 PHE A O 1
ATOM 651 N N . ASP A 1 90 ? 5.793 -4.484 1.737 1.00 89.88 90 ASP A N 1
ATOM 652 C CA . ASP A 1 90 ? 6.779 -5.417 2.283 1.00 89.88 90 ASP A CA 1
ATOM 653 C C . ASP A 1 90 ? 8.193 -4.839 2.193 1.00 89.88 90 ASP A C 1
ATOM 655 O O . ASP A 1 90 ? 8.578 -4.200 1.207 1.00 89.88 90 ASP A O 1
ATOM 659 N N . ARG A 1 91 ? 9.025 -5.239 3.148 1.00 84.19 91 ARG A N 1
ATOM 660 C CA . ARG A 1 91 ? 10.473 -5.142 3.063 1.00 84.19 91 ARG A CA 1
ATOM 661 C C . ARG A 1 91 ? 11.026 -6.379 2.356 1.00 84.19 91 ARG A C 1
ATOM 663 O O . ARG A 1 91 ? 10.770 -7.524 2.726 1.00 84.19 91 ARG A O 1
ATOM 670 N N . TYR A 1 92 ? 11.832 -6.151 1.329 1.00 77.12 92 TYR A N 1
ATOM 671 C CA . TYR A 1 92 ? 12.444 -7.218 0.539 1.00 77.12 92 TYR A CA 1
ATOM 672 C C . TYR A 1 92 ? 13.942 -7.318 0.853 1.00 77.12 92 TYR A C 1
ATOM 674 O O . TYR A 1 92 ? 14.773 -6.774 0.128 1.00 77.12 92 TYR A O 1
ATOM 682 N N . GLU A 1 93 ? 14.298 -8.015 1.937 1.00 70.88 93 GLU A N 1
ATOM 683 C CA . GLU A 1 93 ? 15.701 -8.246 2.316 1.00 70.88 93 GLU A CA 1
ATOM 684 C C . GLU A 1 93 ? 16.238 -9.594 1.827 1.00 70.88 93 GLU A C 1
ATOM 686 O O .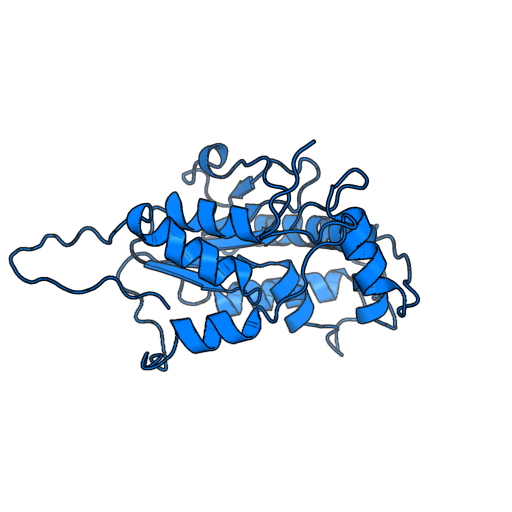 GLU A 1 93 ? 15.547 -10.615 1.865 1.00 70.88 93 GLU A O 1
ATOM 691 N N . LYS A 1 94 ? 17.512 -9.620 1.411 1.00 65.06 94 LYS A N 1
ATOM 692 C CA . LYS A 1 94 ? 18.167 -10.838 0.900 1.00 65.06 94 LYS A CA 1
ATOM 693 C C . LYS A 1 94 ? 18.397 -11.904 1.973 1.00 65.06 94 LYS A C 1
ATOM 695 O O . LYS A 1 94 ? 18.346 -13.087 1.660 1.00 65.06 94 LYS A O 1
ATOM 700 N N . SER A 1 95 ? 18.628 -11.503 3.223 1.00 60.75 95 SER A N 1
ATOM 701 C CA . SER A 1 95 ? 18.856 -12.403 4.365 1.00 60.75 95 SER A CA 1
ATOM 702 C C . SER A 1 95 ? 17.567 -12.888 5.040 1.00 60.75 95 SER A C 1
ATOM 704 O O . SER A 1 95 ? 17.625 -13.461 6.125 1.00 60.75 95 SER A O 1
ATOM 706 N N . SER A 1 96 ? 16.401 -12.660 4.429 1.00 64.62 96 SER A N 1
ATOM 707 C CA . SER A 1 96 ? 15.119 -13.063 5.004 1.00 64.62 96 SER A CA 1
ATOM 708 C C . SER A 1 96 ? 14.945 -14.583 5.035 1.00 64.62 96 SER A C 1
ATOM 710 O O . SER A 1 96 ? 15.229 -15.286 4.061 1.00 64.62 96 SER A O 1
ATOM 712 N N . ILE A 1 97 ? 14.340 -15.084 6.116 1.00 62.75 97 ILE A N 1
ATOM 713 C CA . ILE A 1 97 ? 13.874 -16.474 6.251 1.00 62.75 97 ILE A CA 1
ATOM 714 C C . ILE A 1 97 ? 12.916 -16.849 5.101 1.00 62.75 97 ILE A C 1
ATOM 716 O O . ILE A 1 97 ? 12.853 -18.009 4.686 1.00 62.75 97 ILE A O 1
ATOM 720 N N . LYS A 1 98 ? 12.205 -15.870 4.518 1.00 63.66 98 LYS A N 1
ATOM 721 C CA . LYS A 1 98 ? 11.282 -16.082 3.393 1.00 63.66 98 LYS A CA 1
ATOM 722 C C . LYS A 1 98 ? 11.950 -16.105 2.018 1.00 63.66 98 LYS A C 1
ATOM 724 O O . LYS A 1 98 ? 11.258 -16.409 1.042 1.00 63.66 98 LYS A O 1
ATOM 729 N N . ALA A 1 99 ? 13.260 -15.867 1.909 1.00 64.56 99 ALA A N 1
ATOM 730 C CA . ALA A 1 99 ? 13.974 -15.907 0.631 1.00 64.56 99 ALA A CA 1
ATOM 731 C C . ALA A 1 99 ? 13.766 -17.247 -0.102 1.00 64.56 99 ALA A C 1
ATOM 733 O O . ALA A 1 99 ? 13.365 -17.253 -1.266 1.00 64.56 99 ALA A O 1
ATOM 734 N N . GLY A 1 100 ? 13.887 -18.376 0.607 1.00 59.56 100 GLY A N 1
ATOM 735 C CA . GLY A 1 100 ? 13.692 -19.709 0.021 1.00 59.56 100 GLY A CA 1
ATOM 736 C C . GLY A 1 100 ? 12.253 -19.991 -0.435 1.00 59.56 100 GLY A C 1
ATOM 737 O O . GLY A 1 100 ? 12.029 -20.684 -1.428 1.00 59.56 100 GLY A O 1
ATOM 738 N N . THR A 1 101 ? 11.246 -19.428 0.241 1.00 61.09 101 THR A N 1
ATOM 739 C CA . THR A 1 101 ? 9.841 -19.547 -0.189 1.00 61.09 101 THR A CA 1
ATOM 740 C C . THR A 1 101 ? 9.567 -18.683 -1.419 1.00 61.09 101 THR A C 1
ATOM 742 O O . THR A 1 101 ? 8.878 -19.130 -2.338 1.00 61.09 101 THR A O 1
ATOM 745 N N . ARG A 1 102 ? 10.125 -17.464 -1.467 1.00 65.75 102 ARG A N 1
ATOM 746 C CA . ARG A 1 102 ? 10.026 -16.555 -2.620 1.00 65.75 102 ARG A CA 1
ATOM 747 C C . ARG A 1 102 ? 10.686 -17.174 -3.859 1.00 65.75 102 ARG A C 1
ATOM 749 O O . ARG A 1 102 ? 10.058 -17.200 -4.912 1.00 65.75 102 ARG A O 1
ATOM 756 N N . GLU A 1 103 ? 11.866 -17.773 -3.708 1.00 65.19 103 GLU A N 1
ATOM 757 C CA . GLU A 1 103 ? 12.582 -18.482 -4.780 1.00 65.19 103 GLU A CA 1
ATOM 758 C C . GLU A 1 103 ? 11.790 -19.685 -5.325 1.00 65.19 103 GLU A C 1
ATOM 760 O O . GLU A 1 103 ? 11.677 -19.887 -6.535 1.00 65.19 103 GLU A O 1
ATOM 765 N N . ARG A 1 104 ? 11.140 -20.465 -4.449 1.00 64.56 104 ARG A N 1
ATOM 766 C CA . ARG A 1 104 ? 10.271 -21.574 -4.883 1.00 64.56 104 ARG A CA 1
ATOM 767 C C . ARG A 1 104 ? 9.059 -21.100 -5.688 1.00 64.56 104 ARG A C 1
ATOM 769 O O . ARG A 1 104 ? 8.676 -21.783 -6.636 1.00 64.56 104 ARG A O 1
ATOM 776 N N . ARG A 1 105 ? 8.467 -19.952 -5.335 1.00 64.38 105 ARG A N 1
ATOM 777 C CA . ARG A 1 105 ? 7.309 -19.370 -6.046 1.00 64.38 105 ARG A CA 1
ATOM 778 C C . ARG A 1 105 ? 7.666 -18.860 -7.444 1.00 64.38 105 ARG A C 1
ATOM 780 O O . ARG A 1 105 ? 6.786 -18.774 -8.292 1.00 64.38 105 ARG A O 1
ATOM 787 N N . THR A 1 106 ? 8.935 -18.552 -7.699 1.00 64.75 106 THR A N 1
ATOM 788 C CA . THR A 1 106 ? 9.407 -17.992 -8.974 1.00 64.75 106 THR A CA 1
ATOM 789 C C . THR A 1 106 ? 10.153 -19.000 -9.843 1.00 64.75 106 THR A C 1
ATOM 791 O O . THR A 1 106 ? 10.541 -18.658 -10.953 1.00 64.75 106 THR A O 1
ATOM 794 N N . ARG A 1 107 ? 10.290 -20.262 -9.407 1.00 63.25 107 ARG A N 1
ATOM 795 C CA . ARG A 1 107 ? 11.079 -21.311 -10.086 1.00 63.25 107 ARG A CA 1
ATOM 796 C C . ARG A 1 107 ? 10.702 -21.556 -11.556 1.00 63.25 107 ARG A C 1
ATOM 798 O O . ARG A 1 107 ? 11.532 -22.021 -12.329 1.00 63.25 107 ARG A O 1
ATOM 805 N N . THR A 1 108 ? 9.459 -21.281 -11.946 1.00 68.50 108 THR A N 1
ATOM 806 C CA . THR A 1 108 ? 8.959 -21.428 -13.327 1.00 68.50 108 THR A CA 1
ATOM 807 C C . THR A 1 108 ? 8.919 -20.113 -14.109 1.00 68.50 108 THR A C 1
ATOM 809 O O . THR A 1 108 ? 8.686 -20.128 -15.316 1.00 68.50 108 THR A O 1
ATOM 812 N N . ILE A 1 109 ? 9.156 -18.978 -13.449 1.00 75.44 109 ILE A N 1
ATOM 813 C CA . ILE A 1 109 ? 9.094 -17.642 -14.040 1.00 75.44 109 ILE A CA 1
ATOM 814 C C . ILE A 1 109 ? 10.515 -17.206 -14.383 1.00 75.44 109 ILE A C 1
ATOM 816 O O . ILE A 1 109 ? 11.408 -17.281 -13.547 1.00 75.44 109 ILE A O 1
ATOM 820 N N . ARG A 1 110 ? 10.733 -16.717 -15.609 1.00 81.38 110 ARG A N 1
ATOM 821 C CA . ARG A 1 110 ? 12.006 -16.097 -16.007 1.00 81.38 110 ARG A CA 1
ATOM 822 C C . ARG A 1 110 ? 11.979 -14.623 -15.605 1.00 81.38 110 ARG A C 1
ATOM 824 O O . ARG A 1 110 ? 11.329 -13.839 -16.303 1.00 81.38 110 ARG A O 1
ATOM 831 N N . PRO A 1 111 ? 12.617 -14.232 -14.494 1.00 82.12 111 PRO A N 1
ATOM 832 C CA . PRO A 1 111 ? 12.471 -12.886 -13.979 1.00 82.12 111 PRO A CA 1
ATOM 833 C C . PRO A 1 111 ? 13.276 -11.898 -14.831 1.00 82.12 111 PRO A C 1
ATOM 835 O O . PRO A 1 111 ? 14.324 -12.250 -15.370 1.00 82.12 111 PRO A O 1
ATOM 838 N N . VAL A 1 112 ? 12.814 -10.650 -14.939 1.00 83.56 112 VAL A N 1
ATOM 839 C CA . VAL A 1 112 ? 13.524 -9.599 -15.692 1.00 83.56 112 VAL A CA 1
ATOM 840 C C . VAL A 1 112 ? 13.916 -8.478 -14.744 1.00 83.56 112 VAL A C 1
ATOM 842 O O . VAL A 1 112 ? 13.049 -7.786 -14.212 1.00 83.56 112 VAL A O 1
ATOM 845 N N . ARG A 1 113 ? 15.220 -8.272 -14.530 1.00 89.44 113 ARG A N 1
ATOM 846 C CA . ARG A 1 113 ? 15.712 -7.164 -13.702 1.00 89.44 113 ARG A CA 1
ATOM 847 C C . ARG A 1 113 ? 15.494 -5.835 -14.418 1.00 89.44 113 ARG A C 1
ATOM 849 O O . ARG A 1 113 ? 15.865 -5.682 -15.579 1.00 89.44 113 ARG A O 1
ATOM 856 N N . ARG A 1 114 ? 14.932 -4.858 -13.706 1.00 89.88 114 ARG A N 1
ATOM 857 C CA . ARG A 1 114 ? 14.788 -3.483 -14.189 1.00 89.88 114 ARG A CA 1
ATOM 858 C C . ARG A 1 114 ? 15.136 -2.518 -13.063 1.00 89.88 114 ARG A C 1
ATOM 860 O O . ARG A 1 114 ? 14.594 -2.622 -11.966 1.00 89.88 114 ARG A O 1
ATOM 867 N N . VAL A 1 115 ? 16.064 -1.608 -13.330 1.00 90.50 115 VAL A N 1
ATOM 868 C CA . VAL A 1 115 ? 16.428 -0.536 -12.399 1.00 90.50 115 VAL A CA 1
ATOM 869 C C . VAL A 1 115 ? 15.533 0.665 -12.700 1.00 90.50 115 VAL A C 1
ATOM 871 O O . VAL A 1 115 ? 15.380 1.035 -13.862 1.00 90.50 115 VAL A O 1
ATOM 874 N N . ILE A 1 116 ? 14.902 1.223 -11.667 1.00 92.50 116 ILE A N 1
ATOM 875 C CA . ILE A 1 116 ? 14.037 2.402 -11.775 1.00 92.50 116 ILE A CA 1
ATOM 876 C C . ILE A 1 116 ? 14.869 3.598 -11.320 1.00 92.50 116 ILE A C 1
ATOM 878 O O . ILE A 1 116 ? 14.949 3.889 -10.133 1.00 92.50 116 ILE A O 1
ATOM 882 N N . GLU A 1 117 ? 15.566 4.225 -12.260 1.00 90.19 117 GLU A N 1
ATOM 883 C CA . GLU A 1 117 ? 16.445 5.366 -11.972 1.00 90.19 117 GLU A CA 1
ATOM 884 C C . GLU A 1 117 ? 15.668 6.686 -11.909 1.00 90.19 117 GLU A C 1
ATOM 886 O O . GLU A 1 117 ? 16.064 7.603 -11.200 1.00 90.19 117 GLU A O 1
ATOM 891 N N . ASN A 1 118 ? 14.570 6.796 -12.665 1.00 93.19 118 ASN A N 1
ATOM 892 C CA . ASN A 1 118 ? 13.718 7.982 -12.723 1.00 93.19 118 ASN A CA 1
ATOM 893 C C . ASN A 1 118 ? 12.351 7.672 -13.369 1.00 93.19 118 ASN A C 1
ATOM 895 O O . ASN A 1 118 ? 12.098 6.565 -13.855 1.00 93.19 118 ASN A O 1
ATOM 899 N N . LYS A 1 119 ? 11.482 8.691 -13.420 1.00 95.38 119 LYS A N 1
ATOM 900 C CA . LYS A 1 119 ? 10.122 8.628 -13.983 1.00 95.38 119 LYS A CA 1
ATOM 901 C C . LYS A 1 119 ? 10.059 8.250 -15.469 1.00 95.38 119 LYS A C 1
ATOM 903 O O . LYS A 1 119 ? 9.041 7.724 -15.904 1.00 95.38 119 LYS A O 1
ATOM 908 N N . ASN A 1 120 ? 11.117 8.473 -16.248 1.00 96.56 120 ASN A N 1
ATOM 909 C CA . ASN A 1 120 ? 11.116 8.234 -17.695 1.00 96.56 120 ASN A CA 1
ATOM 910 C C . ASN A 1 120 ? 11.489 6.795 -18.070 1.00 96.56 120 ASN A C 1
ATOM 912 O O . ASN A 1 120 ? 11.393 6.427 -19.240 1.00 96.56 120 ASN A O 1
ATOM 916 N N . VAL A 1 121 ? 11.903 5.964 -17.105 1.00 96.06 121 VAL A N 1
ATOM 917 C CA . VAL A 1 121 ? 12.255 4.564 -17.370 1.00 96.06 121 VAL A CA 1
ATOM 918 C C . VAL A 1 121 ? 11.036 3.826 -17.949 1.00 96.06 121 VAL A C 1
ATOM 920 O O . VAL A 1 121 ? 9.980 3.814 -17.311 1.00 96.06 121 VAL A O 1
ATOM 923 N N . PRO A 1 122 ? 11.157 3.173 -19.123 1.00 95.44 122 PRO A N 1
ATOM 924 C CA . PRO A 1 122 ? 10.050 2.428 -19.712 1.00 95.44 122 PRO A CA 1
ATOM 925 C C . PRO A 1 122 ? 9.642 1.229 -18.857 1.00 95.44 122 PRO A C 1
ATOM 927 O O . PRO A 1 122 ? 10.516 0.512 -18.339 1.00 95.44 122 PRO A O 1
ATOM 930 N N . LEU A 1 123 ? 8.334 0.979 -18.783 1.00 95.69 123 LEU A N 1
ATOM 931 C CA . LEU A 1 123 ? 7.786 -0.206 -18.133 1.00 95.69 123 LEU A CA 1
ATOM 932 C C . LEU A 1 123 ? 8.272 -1.487 -18.830 1.00 95.69 123 LEU A C 1
ATOM 934 O O . LEU A 1 123 ? 8.455 -1.515 -20.049 1.00 95.69 123 LEU A O 1
ATOM 938 N N . PRO A 1 124 ? 8.463 -2.583 -18.081 1.00 93.12 124 PRO A N 1
ATOM 939 C CA . PRO A 1 124 ? 8.831 -3.866 -18.663 1.00 93.12 124 PRO A CA 1
ATOM 940 C C . PRO A 1 124 ? 7.715 -4.401 -19.573 1.00 93.12 124 PRO A C 1
ATOM 942 O O . PRO A 1 124 ? 6.526 -4.140 -19.370 1.00 93.12 124 PRO A O 1
ATOM 945 N N . ASN A 1 125 ? 8.088 -5.206 -20.569 1.00 89.31 125 ASN A N 1
ATOM 946 C CA . ASN A 1 125 ? 7.114 -5.856 -21.453 1.00 89.31 125 ASN A CA 1
ATOM 947 C C . ASN A 1 125 ? 6.247 -6.871 -20.697 1.00 89.31 125 ASN A C 1
ATOM 949 O O . ASN A 1 125 ? 5.037 -6.898 -20.892 1.00 89.31 125 ASN A O 1
ATOM 953 N N . SER A 1 126 ? 6.854 -7.650 -19.795 1.00 90.94 126 SER A N 1
ATOM 954 C CA . SER A 1 126 ? 6.147 -8.583 -18.914 1.00 90.94 126 SER A CA 1
ATOM 955 C C . SER A 1 126 ? 6.149 -8.070 -17.474 1.00 90.94 126 SER A C 1
ATOM 957 O O . SER A 1 126 ? 7.180 -8.087 -16.797 1.00 90.94 126 SER A O 1
ATOM 959 N N . TRP A 1 127 ? 4.982 -7.619 -17.010 1.00 92.69 127 TRP A N 1
ATOM 960 C CA . TRP A 1 127 ? 4.789 -7.114 -15.647 1.00 92.69 127 TRP A CA 1
ATOM 961 C C . TRP A 1 127 ? 4.947 -8.212 -14.594 1.00 92.69 127 TRP A C 1
ATOM 963 O O . TRP A 1 127 ? 5.625 -8.019 -13.588 1.00 92.69 127 TRP A O 1
ATOM 973 N N . SER A 1 128 ? 4.404 -9.402 -14.858 1.00 90.75 128 SER A N 1
ATOM 974 C CA . SER A 1 128 ? 4.507 -10.554 -13.957 1.00 90.75 128 SER A CA 1
ATOM 975 C C . SER A 1 128 ? 5.953 -11.024 -13.776 1.00 90.75 128 SER A C 1
ATOM 977 O O . SER A 1 128 ? 6.377 -11.275 -12.649 1.00 90.75 128 SER A O 1
ATOM 979 N N . ASN A 1 129 ? 6.748 -11.068 -14.851 1.00 90.62 129 ASN A N 1
ATOM 980 C CA . ASN A 1 129 ? 8.169 -11.426 -14.763 1.00 90.62 129 ASN A CA 1
ATOM 981 C C . ASN A 1 129 ? 8.993 -10.353 -14.043 1.00 90.62 129 ASN A C 1
ATOM 983 O O . ASN A 1 129 ? 9.990 -10.669 -13.395 1.00 90.62 129 ASN A O 1
ATOM 987 N N . PHE A 1 130 ? 8.601 -9.084 -14.161 1.00 93.31 130 PHE A N 1
ATOM 988 C CA . PHE A 1 130 ? 9.221 -8.000 -13.410 1.00 93.31 130 PHE A CA 1
ATOM 989 C C . PHE A 1 130 ? 8.907 -8.119 -11.914 1.00 93.31 130 PHE A C 1
ATOM 991 O O . PHE A 1 130 ? 9.833 -8.150 -11.105 1.00 93.31 130 PHE A O 1
ATOM 998 N N . LEU A 1 131 ? 7.637 -8.286 -11.538 1.00 92.12 131 LEU A N 1
ATOM 999 C CA . LEU A 1 131 ? 7.237 -8.447 -10.137 1.00 92.12 131 LEU A CA 1
ATOM 1000 C C . LEU A 1 131 ? 7.723 -9.763 -9.512 1.00 92.12 131 LEU A C 1
ATOM 1002 O O . LEU A 1 131 ? 7.682 -9.901 -8.296 1.00 92.12 131 LEU A O 1
ATOM 1006 N N . ALA A 1 132 ? 8.213 -10.728 -10.289 1.00 89.69 132 ALA A N 1
ATOM 1007 C CA . ALA A 1 132 ? 8.799 -11.947 -9.741 1.00 89.69 132 ALA A CA 1
ATOM 1008 C C . ALA A 1 132 ? 10.111 -11.699 -8.966 1.00 89.69 132 ALA A C 1
ATOM 1010 O O . ALA A 1 132 ? 10.444 -12.494 -8.092 1.00 89.69 132 ALA A O 1
ATOM 1011 N N . LEU A 1 133 ? 10.853 -10.616 -9.236 1.00 88.81 133 LEU A N 1
ATOM 1012 C CA . LEU A 1 133 ? 12.090 -10.317 -8.499 1.00 88.81 133 LEU A CA 1
ATOM 1013 C C . LEU A 1 133 ? 11.820 -9.492 -7.235 1.00 88.81 133 LEU A C 1
ATOM 1015 O O . LEU A 1 133 ? 11.302 -8.377 -7.353 1.00 88.81 133 LEU A O 1
ATOM 1019 N N . PRO A 1 134 ? 12.247 -9.954 -6.044 1.00 88.12 134 PRO A N 1
ATOM 1020 C CA . PRO A 1 134 ? 12.181 -9.161 -4.817 1.00 88.12 134 PRO A CA 1
ATOM 1021 C C . PRO A 1 134 ? 12.849 -7.786 -4.953 1.00 88.12 134 PRO A C 1
ATOM 1023 O O . PRO A 1 13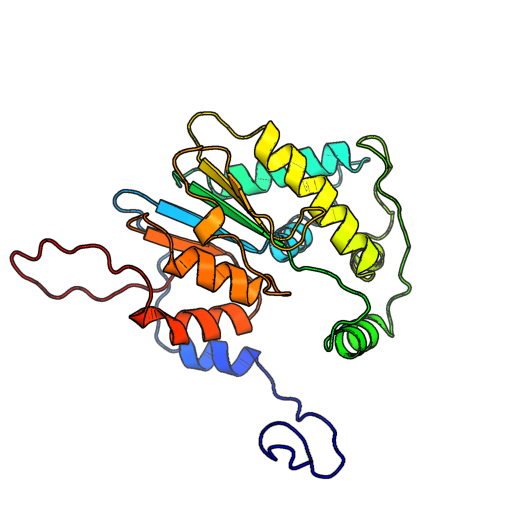4 ? 12.289 -6.790 -4.514 1.00 88.12 134 PRO A O 1
ATOM 1026 N N . GLU A 1 135 ? 13.991 -7.691 -5.640 1.00 89.44 135 GLU A N 1
ATOM 1027 C CA . GLU A 1 135 ? 14.700 -6.422 -5.855 1.00 89.44 135 GLU A CA 1
ATOM 1028 C C . GLU A 1 135 ? 13.925 -5.443 -6.744 1.00 89.44 135 GLU A C 1
ATOM 1030 O O . GLU A 1 135 ? 14.077 -4.227 -6.624 1.00 89.44 135 GLU A O 1
ATOM 1035 N N . ASN A 1 136 ? 13.109 -5.952 -7.670 1.00 93.56 136 ASN A N 1
ATOM 1036 C CA . ASN A 1 136 ? 12.224 -5.105 -8.464 1.00 93.56 136 ASN A CA 1
ATOM 1037 C C . ASN A 1 136 ? 11.072 -4.588 -7.608 1.00 93.56 136 ASN A C 1
ATOM 1039 O O . ASN A 1 136 ? 10.749 -3.408 -7.694 1.00 93.56 136 ASN A O 1
ATOM 1043 N N . LYS A 1 137 ? 10.487 -5.448 -6.767 1.00 92.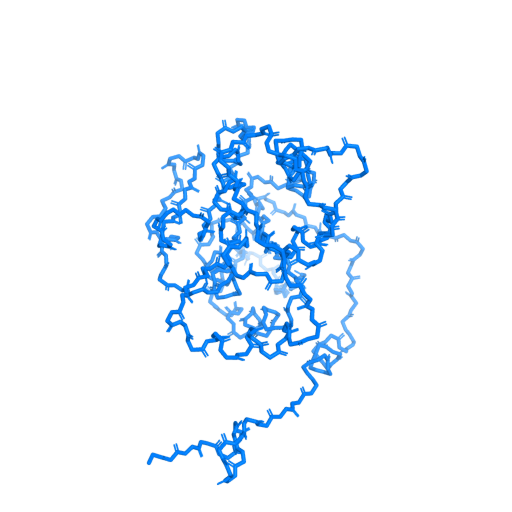94 137 LYS A N 1
ATOM 1044 C CA . LYS A 1 137 ? 9.423 -5.050 -5.843 1.00 92.94 137 LYS A CA 1
ATOM 1045 C C . LYS A 1 137 ? 9.899 -4.007 -4.836 1.00 92.94 137 LYS A C 1
ATOM 1047 O O . LYS A 1 137 ? 9.204 -3.020 -4.646 1.00 92.94 137 LYS A O 1
ATOM 1052 N N . ALA A 1 138 ? 11.093 -4.184 -4.268 1.00 91.44 138 ALA A N 1
ATOM 1053 C CA . ALA A 1 138 ? 11.708 -3.222 -3.351 1.00 91.44 138 ALA A CA 1
ATOM 1054 C C . ALA A 1 138 ? 11.899 -1.853 -4.017 1.00 91.44 138 ALA A C 1
ATOM 1056 O O . ALA A 1 138 ? 11.468 -0.829 -3.496 1.00 91.44 138 ALA A O 1
ATOM 1057 N N . ASN A 1 139 ? 12.502 -1.851 -5.211 1.00 93.12 139 ASN A N 1
ATOM 1058 C CA . ASN A 1 139 ? 12.728 -0.625 -5.969 1.00 93.12 139 ASN A CA 1
ATOM 1059 C C . ASN A 1 139 ? 11.416 0.049 -6.376 1.00 93.12 139 ASN A C 1
ATOM 1061 O O . ASN A 1 139 ? 11.336 1.273 -6.357 1.00 93.12 139 ASN A O 1
ATOM 1065 N N . LEU A 1 140 ? 10.404 -0.739 -6.750 1.00 95.62 140 LEU A N 1
ATOM 1066 C CA . LEU A 1 140 ? 9.088 -0.219 -7.092 1.00 95.62 140 LEU A CA 1
ATOM 1067 C C . LEU A 1 140 ? 8.403 0.392 -5.867 1.00 95.62 140 LEU A C 1
ATOM 1069 O O . LEU A 1 140 ? 7.930 1.514 -5.970 1.00 95.62 140 LEU A O 1
ATOM 1073 N N . ALA A 1 141 ? 8.382 -0.304 -4.727 1.00 95.12 141 ALA A N 1
ATOM 1074 C CA . ALA A 1 141 ? 7.806 0.211 -3.485 1.00 95.12 141 ALA A CA 1
ATOM 1075 C C . ALA A 1 141 ? 8.413 1.574 -3.133 1.00 95.12 141 ALA A C 1
ATOM 1077 O O . ALA A 1 141 ? 7.679 2.546 -3.004 1.00 95.12 141 ALA A O 1
ATOM 1078 N N . LYS A 1 142 ? 9.749 1.677 -3.140 1.00 94.06 142 LYS A N 1
ATOM 1079 C CA . LYS A 1 142 ? 10.453 2.944 -2.911 1.00 94.06 142 LYS A CA 1
ATOM 1080 C C . LYS A 1 142 ? 10.060 4.040 -3.886 1.00 94.06 142 LYS A C 1
ATOM 1082 O O . LYS A 1 142 ? 9.734 5.148 -3.472 1.00 94.06 142 LYS A O 1
ATOM 1087 N N . PHE A 1 143 ? 10.066 3.721 -5.174 1.00 95.62 143 PHE A N 1
ATOM 1088 C CA . PHE A 1 143 ? 9.721 4.675 -6.219 1.00 95.62 143 PHE A CA 1
ATOM 1089 C C . PHE A 1 143 ? 8.268 5.179 -6.116 1.00 95.62 143 PHE A C 1
ATOM 1091 O O . PHE A 1 143 ? 7.993 6.312 -6.498 1.00 95.62 143 PHE A O 1
ATOM 1098 N N . LEU A 1 144 ? 7.343 4.360 -5.603 1.00 96.62 144 LEU A N 1
ATOM 1099 C CA . LEU A 1 144 ? 5.935 4.728 -5.415 1.00 96.62 144 LEU A CA 1
ATOM 1100 C C . LEU A 1 144 ? 5.667 5.447 -4.088 1.00 96.62 144 LEU A C 1
ATOM 1102 O O . LEU A 1 144 ? 4.728 6.236 -4.012 1.00 96.62 144 LEU A O 1
ATOM 1106 N N . SER A 1 145 ? 6.463 5.193 -3.048 1.00 95.31 145 SER A N 1
ATOM 1107 C CA . SER A 1 145 ? 6.268 5.805 -1.731 1.00 95.31 145 SER A CA 1
ATOM 1108 C C . SER A 1 145 ? 6.492 7.315 -1.737 1.00 95.31 145 SER A C 1
ATOM 1110 O O . SER A 1 145 ? 5.702 8.040 -1.139 1.00 95.31 145 SER A O 1
ATOM 1112 N N . GLU A 1 146 ? 7.529 7.798 -2.426 1.00 91.44 146 GLU A N 1
ATOM 1113 C CA . GLU A 1 146 ? 7.863 9.230 -2.432 1.00 91.44 146 GLU A CA 1
ATOM 1114 C C . GLU A 1 146 ? 6.743 10.089 -3.062 1.00 91.44 146 GLU A C 1
ATOM 1116 O O . GLU A 1 146 ? 6.291 11.028 -2.402 1.00 91.44 146 GLU A O 1
ATOM 1121 N N . PRO A 1 147 ? 6.211 9.783 -4.270 1.00 93.12 147 PRO A N 1
ATOM 1122 C CA . PRO A 1 147 ? 5.123 10.567 -4.861 1.00 93.12 147 PRO A CA 1
ATOM 1123 C C . PRO A 1 147 ? 3.825 10.543 -4.051 1.00 93.12 147 PRO A C 1
ATOM 1125 O O . PRO A 1 147 ? 3.128 11.553 -4.022 1.00 93.12 147 PRO A O 1
ATOM 1128 N N . LEU A 1 148 ? 3.505 9.430 -3.378 1.00 95.44 148 LEU A N 1
ATOM 1129 C CA . LEU A 1 148 ? 2.299 9.337 -2.548 1.00 95.44 148 LEU A CA 1
ATOM 1130 C C . LEU A 1 148 ? 2.297 10.356 -1.407 1.00 95.44 148 LEU A C 1
ATOM 1132 O O . LEU A 1 148 ? 1.244 10.898 -1.089 1.00 95.44 148 LEU A O 1
ATOM 1136 N N . ILE A 1 149 ? 3.461 10.619 -0.810 1.00 93.12 149 ILE A N 1
ATOM 1137 C CA . ILE A 1 149 ? 3.611 11.646 0.224 1.00 93.12 149 ILE A CA 1
ATOM 1138 C C . ILE A 1 149 ? 3.677 13.037 -0.415 1.00 93.12 149 ILE A C 1
ATOM 1140 O O . ILE A 1 149 ? 2.952 13.937 -0.002 1.00 93.12 149 ILE A O 1
ATOM 1144 N N . ALA A 1 150 ? 4.513 13.224 -1.442 1.00 92.50 150 ALA A N 1
ATOM 1145 C CA . ALA A 1 150 ? 4.762 14.549 -2.022 1.00 92.50 150 ALA A CA 1
ATOM 1146 C C . ALA A 1 150 ? 3.535 15.166 -2.717 1.00 92.50 150 ALA A C 1
ATOM 1148 O O . ALA A 1 150 ? 3.396 16.387 -2.739 1.00 92.50 150 ALA A O 1
ATOM 1149 N N . ASN A 1 151 ? 2.664 14.334 -3.290 1.00 93.00 151 ASN A N 1
ATOM 1150 C CA . ASN A 1 151 ? 1.529 14.772 -4.101 1.00 93.00 151 ASN A CA 1
ATOM 1151 C C . ASN A 1 151 ? 0.172 14.511 -3.427 1.00 93.00 151 ASN A C 1
ATOM 1153 O O . ASN A 1 151 ? -0.855 14.525 -4.111 1.00 93.00 151 ASN A O 1
ATOM 1157 N N . ALA A 1 152 ? 0.144 14.202 -2.131 1.00 92.31 152 ALA A N 1
ATOM 1158 C CA . ALA A 1 152 ? -1.115 13.966 -1.439 1.00 92.31 152 ALA A CA 1
ATOM 1159 C C . ALA A 1 152 ? -2.000 15.228 -1.434 1.00 92.31 152 ALA A C 1
ATOM 1161 O O . ALA A 1 152 ? -1.486 16.333 -1.237 1.00 92.31 152 ALA A O 1
ATOM 1162 N N . PRO A 1 153 ? -3.326 15.084 -1.607 1.00 92.94 153 PRO A N 1
ATOM 1163 C CA . PRO A 1 153 ? -4.254 16.196 -1.435 1.00 92.94 153 PRO A CA 1
ATOM 1164 C C . PRO A 1 153 ? -4.183 16.775 -0.015 1.00 92.94 153 PRO A C 1
ATOM 1166 O O . PRO A 1 153 ? -4.046 16.026 0.952 1.00 92.94 153 PRO A O 1
ATOM 1169 N N . LEU A 1 154 ? -4.308 18.099 0.121 1.00 89.69 154 LEU A N 1
ATOM 1170 C CA . LEU A 1 154 ? -4.171 18.800 1.408 1.00 89.69 154 LEU A CA 1
ATOM 1171 C C . LEU A 1 154 ? -5.241 18.388 2.430 1.00 89.69 154 LEU A C 1
ATOM 1173 O O . LEU A 1 154 ? -5.015 18.454 3.635 1.00 89.69 154 LEU A O 1
ATOM 1177 N N . GLU A 1 155 ? -6.407 17.969 1.951 1.00 90.62 155 GLU A N 1
ATOM 1178 C CA . GLU A 1 155 ? -7.538 17.516 2.754 1.00 90.62 155 GLU A CA 1
ATOM 1179 C C . GLU A 1 155 ? -7.437 16.047 3.195 1.00 90.62 155 GLU A C 1
ATOM 1181 O O . GLU A 1 155 ? -8.296 15.568 3.937 1.00 90.62 155 GLU A O 1
ATOM 1186 N N . LYS A 1 156 ? -6.409 15.319 2.739 1.00 91.81 156 LYS A N 1
ATOM 1187 C CA . LYS A 1 156 ? -6.191 13.903 3.049 1.00 91.81 156 LYS A CA 1
ATOM 1188 C C . LYS A 1 156 ? -4.932 13.726 3.884 1.00 91.81 156 LYS A C 1
ATOM 1190 O O . LYS A 1 156 ? -3.873 14.278 3.589 1.00 91.81 156 LYS A O 1
ATOM 1195 N N . VAL A 1 157 ? -5.019 12.860 4.889 1.00 94.44 157 VAL A N 1
ATOM 1196 C CA . VAL A 1 157 ? -3.826 12.359 5.572 1.00 94.44 157 VAL A CA 1
ATOM 1197 C C . VAL A 1 157 ? -3.384 11.078 4.883 1.00 94.44 157 VAL A C 1
ATOM 1199 O O . VAL A 1 157 ? -4.109 10.085 4.889 1.00 94.44 157 VAL A O 1
ATOM 1202 N N . VAL A 1 158 ? -2.200 11.093 4.281 1.00 95.62 158 VAL A N 1
ATOM 1203 C CA . VAL A 1 158 ? -1.604 9.910 3.659 1.00 95.62 158 VAL A CA 1
ATOM 1204 C C . VAL A 1 158 ? -0.413 9.481 4.494 1.00 95.62 158 VAL A C 1
ATOM 1206 O O . VAL A 1 158 ? 0.484 10.278 4.766 1.00 95.62 158 VAL A O 1
ATOM 1209 N N . VAL A 1 159 ? -0.408 8.210 4.882 1.00 95.06 159 VAL A N 1
ATOM 1210 C CA . VAL A 1 159 ? 0.718 7.565 5.549 1.00 95.06 159 VAL A CA 1
ATOM 1211 C C . VAL A 1 159 ? 1.253 6.469 4.648 1.00 95.06 159 VAL A C 1
ATOM 1213 O O . VAL A 1 159 ? 0.494 5.675 4.098 1.00 95.06 159 VAL A O 1
ATOM 1216 N N . VAL A 1 160 ? 2.570 6.392 4.516 1.00 95.31 160 VAL A N 1
ATOM 1217 C CA . VAL A 1 160 ? 3.238 5.316 3.786 1.00 95.31 160 VAL A CA 1
ATOM 1218 C C . VAL A 1 160 ? 4.259 4.664 4.705 1.00 95.31 160 VAL A C 1
ATOM 1220 O O . VAL A 1 160 ? 4.948 5.363 5.442 1.00 95.31 160 VAL A O 1
ATOM 1223 N N . ALA A 1 161 ? 4.368 3.335 4.679 1.00 93.50 161 ALA A N 1
ATOM 1224 C CA . ALA A 1 161 ? 5.370 2.609 5.464 1.00 93.50 161 ALA A CA 1
ATOM 1225 C C . ALA A 1 161 ? 5.961 1.420 4.696 1.00 93.50 161 ALA A C 1
ATOM 1227 O O . ALA A 1 161 ? 5.320 0.832 3.822 1.00 93.50 161 ALA A O 1
ATOM 1228 N N . GLY A 1 162 ? 7.203 1.061 5.029 1.00 91.06 162 GLY A N 1
ATOM 1229 C CA . GLY A 1 162 ? 7.898 -0.118 4.490 1.00 91.06 162 GLY A CA 1
ATOM 1230 C C . GLY A 1 162 ? 8.483 0.040 3.080 1.00 91.06 162 GLY A C 1
ATOM 1231 O O . GLY A 1 162 ? 9.297 -0.784 2.671 1.00 91.06 162 GLY A O 1
ATOM 1232 N N . GLY A 1 163 ? 8.128 1.103 2.350 1.00 90.31 163 GLY A N 1
ATOM 1233 C CA . GLY A 1 163 ? 8.674 1.381 1.018 1.00 90.31 163 GLY A CA 1
ATOM 1234 C C . GLY A 1 163 ? 9.954 2.226 1.001 1.00 90.31 163 GLY A C 1
ATOM 1235 O O . GLY A 1 163 ? 10.602 2.307 -0.033 1.00 90.31 163 GLY A O 1
ATOM 1236 N N . PHE A 1 164 ? 10.366 2.840 2.110 1.00 89.62 164 PHE A N 1
ATOM 1237 C CA . PHE A 1 164 ? 11.518 3.752 2.131 1.00 89.62 164 PHE A CA 1
ATOM 1238 C C . PHE A 1 164 ? 12.876 3.041 2.226 1.00 89.62 164 PHE A C 1
ATOM 1240 O O . PHE A 1 164 ? 12.968 1.820 2.358 1.00 89.62 164 PHE A O 1
ATOM 1247 N N . SER A 1 165 ? 13.960 3.824 2.130 1.00 85.44 165 SER A N 1
ATOM 1248 C CA . SER A 1 165 ? 15.329 3.294 2.248 1.00 85.44 165 SER A CA 1
ATOM 1249 C C . SER A 1 165 ? 15.586 2.707 3.635 1.00 85.44 165 SER A C 1
ATOM 1251 O O . SER A 1 165 ? 16.201 1.645 3.737 1.00 85.44 165 SER A O 1
ATOM 1253 N N . ASP A 1 166 ? 15.106 3.377 4.689 1.00 83.81 166 ASP A N 1
ATOM 1254 C CA . ASP A 1 166 ? 14.981 2.755 6.000 1.00 83.81 166 ASP A CA 1
ATOM 1255 C C . ASP A 1 166 ? 13.649 2.004 6.056 1.00 83.81 166 ASP A C 1
ATOM 1257 O O . ASP A 1 166 ? 12.571 2.591 6.083 1.00 83.81 166 ASP A O 1
ATOM 1261 N N . GLY A 1 167 ? 13.719 0.674 6.089 1.00 76.06 167 GLY A N 1
ATOM 1262 C CA . GLY A 1 167 ? 12.526 -0.165 6.157 1.00 76.06 167 GLY A CA 1
ATOM 1263 C C . GLY A 1 167 ? 11.710 0.027 7.439 1.00 76.06 167 GLY A C 1
ATOM 1264 O O . GLY A 1 167 ? 10.576 -0.440 7.496 1.00 76.06 167 GLY A O 1
ATOM 1265 N N . LYS A 1 168 ? 12.247 0.672 8.480 1.00 82.31 168 LYS A N 1
ATOM 1266 C CA . LYS A 1 168 ? 11.486 0.999 9.695 1.00 82.31 168 LYS A CA 1
ATOM 1267 C C . LYS A 1 168 ? 10.654 2.262 9.554 1.00 82.31 168 LYS A C 1
ATOM 1269 O O . LYS A 1 168 ? 9.736 2.450 10.343 1.00 82.31 168 LYS A O 1
ATOM 1274 N N . GLU A 1 169 ? 10.981 3.095 8.578 1.00 84.31 169 GLU A N 1
ATOM 1275 C CA . GLU A 1 169 ? 10.397 4.412 8.408 1.00 84.31 169 GLU A CA 1
ATOM 1276 C C . GLU A 1 169 ? 8.929 4.320 7.978 1.00 84.31 169 GLU A C 1
ATOM 1278 O O . GLU A 1 169 ? 8.549 3.552 7.081 1.00 84.31 169 GLU A O 1
ATOM 1283 N N . ALA A 1 170 ? 8.117 5.144 8.630 1.00 89.69 170 ALA A N 1
ATOM 1284 C CA . ALA A 1 170 ? 6.802 5.544 8.176 1.00 89.69 170 ALA A CA 1
ATOM 1285 C C . ALA A 1 170 ? 6.824 7.063 7.970 1.00 89.69 170 ALA A C 1
ATOM 1287 O O . ALA A 1 170 ? 7.365 7.797 8.798 1.00 89.69 170 ALA A O 1
ATOM 1288 N N . GLN A 1 171 ? 6.242 7.535 6.873 1.00 91.81 171 GLN A N 1
ATOM 1289 C CA . GLN A 1 171 ? 6.068 8.962 6.607 1.00 91.81 171 GLN A CA 1
ATOM 1290 C C . GLN A 1 171 ? 4.584 9.295 6.572 1.00 91.81 171 GLN A C 1
ATOM 1292 O O . GLN A 1 171 ? 3.779 8.489 6.111 1.00 91.81 171 GLN A O 1
ATOM 1297 N N . SER A 1 172 ? 4.239 10.492 7.038 1.00 91.75 172 SER A N 1
ATOM 1298 C CA . SER A 1 172 ? 2.882 11.032 7.040 1.00 91.75 172 SER A CA 1
ATOM 1299 C C . SER A 1 172 ? 2.880 12.415 6.400 1.00 91.75 172 SER A C 1
ATOM 1301 O O . SER A 1 172 ? 3.800 13.204 6.621 1.00 91.75 172 SER A O 1
ATOM 1303 N N . THR A 1 173 ? 1.828 12.735 5.651 1.00 91.12 173 THR A N 1
ATOM 1304 C CA . THR A 1 173 ? 1.595 14.092 5.128 1.00 91.12 173 THR A CA 1
ATOM 1305 C C . THR A 1 173 ? 1.120 15.060 6.207 1.00 91.12 173 THR A C 1
ATOM 1307 O O . THR A 1 173 ? 1.193 16.274 6.029 1.00 91.12 173 THR A O 1
ATOM 1310 N N . ASN A 1 174 ? 0.660 14.534 7.344 1.00 82.44 174 ASN A N 1
ATOM 1311 C CA . ASN A 1 174 ? 0.215 15.314 8.487 1.00 82.44 174 ASN A CA 1
ATOM 1312 C C . ASN A 1 174 ? 1.170 15.126 9.669 1.00 82.44 174 ASN A C 1
ATOM 1314 O O . ASN A 1 174 ? 1.327 14.014 10.175 1.00 82.44 174 ASN A O 1
ATOM 1318 N N . GLN A 1 175 ? 1.754 16.233 10.134 1.00 68.12 175 GLN A N 1
ATOM 1319 C CA . GLN A 1 175 ? 2.680 16.268 11.272 1.00 68.12 175 GLN A CA 1
ATOM 1320 C C . GLN A 1 175 ? 2.022 15.897 12.612 1.00 68.12 175 GLN A C 1
ATOM 1322 O O . GLN A 1 175 ? 2.728 15.593 13.566 1.00 68.12 175 GLN A O 1
ATOM 1327 N N . LEU A 1 176 ? 0.686 15.924 12.693 1.00 64.81 176 LEU A N 1
ATOM 1328 C CA . LEU A 1 176 ? -0.073 15.523 13.882 1.00 64.81 176 LEU A CA 1
ATOM 1329 C C . LEU A 1 176 ? -0.234 14.003 14.005 1.00 64.81 176 LEU A C 1
ATOM 1331 O O . LEU A 1 176 ? -0.576 13.521 15.082 1.00 64.81 176 LEU A O 1
ATOM 1335 N N . VAL A 1 177 ? -0.003 13.243 12.930 1.00 73.31 177 VAL A N 1
ATOM 1336 C CA . VAL A 1 177 ? 0.126 11.786 13.028 1.00 73.31 177 VAL A CA 1
ATOM 1337 C C . VAL A 1 177 ? 1.555 11.497 13.441 1.00 73.31 177 VAL A C 1
ATOM 1339 O O . VAL A 1 177 ? 2.464 11.687 12.637 1.00 73.31 177 VAL A O 1
ATOM 1342 N N . ASP A 1 178 ? 1.743 11.053 14.683 1.00 69.88 178 ASP A N 1
ATOM 1343 C CA . ASP A 1 178 ? 3.055 10.667 15.195 1.00 69.88 178 ASP A CA 1
ATOM 1344 C C . ASP A 1 178 ? 3.562 9.416 14.451 1.00 69.88 178 ASP A C 1
ATOM 1346 O O . ASP A 1 178 ? 3.067 8.308 14.692 1.00 69.88 178 ASP A O 1
ATOM 1350 N N . PRO A 1 179 ? 4.558 9.547 13.554 1.00 70.50 179 PRO A N 1
ATOM 1351 C CA . PRO A 1 179 ? 5.054 8.415 12.785 1.00 70.50 179 PRO A CA 1
ATOM 1352 C C . PRO A 1 179 ? 5.802 7.415 13.670 1.00 70.50 179 PRO A C 1
ATOM 1354 O O . PRO A 1 179 ? 5.987 6.272 13.263 1.00 70.50 179 PRO A O 1
ATOM 1357 N N . SER A 1 180 ? 6.223 7.804 14.881 1.00 72.94 180 SER A N 1
ATOM 1358 C CA . SER A 1 180 ? 7.010 6.944 15.767 1.00 72.94 180 SER A CA 1
ATOM 1359 C C . SER A 1 180 ? 6.236 5.708 16.236 1.00 72.94 180 SER A C 1
ATOM 1361 O O . SER A 1 180 ? 6.832 4.639 16.364 1.00 72.94 180 SER A O 1
ATOM 1363 N N . LEU A 1 181 ? 4.911 5.818 16.390 1.00 77.50 181 LEU A N 1
ATOM 1364 C CA . LEU A 1 181 ? 4.021 4.694 16.709 1.00 77.50 181 LEU A CA 1
ATOM 1365 C C . LEU A 1 181 ? 3.795 3.754 15.513 1.00 77.50 181 LEU A C 1
ATOM 1367 O O . LEU A 1 181 ? 3.393 2.605 15.690 1.00 77.50 181 LEU A O 1
ATOM 1371 N N . LEU A 1 182 ? 4.057 4.243 14.299 1.00 82.50 182 LEU A N 1
ATOM 1372 C CA . LEU A 1 182 ? 3.890 3.523 13.034 1.00 82.50 182 LEU A CA 1
ATOM 1373 C C . LEU A 1 182 ? 5.219 2.950 12.513 1.00 82.50 182 LEU A C 1
ATOM 1375 O O . LEU A 1 182 ? 5.233 2.090 11.628 1.00 82.50 182 LEU A O 1
ATOM 1379 N N . CYS A 1 183 ? 6.345 3.381 13.086 1.00 81.62 183 CYS A N 1
ATOM 1380 C CA . CYS A 1 183 ? 7.663 2.827 12.818 1.00 81.62 183 CYS A CA 1
ATOM 1381 C C . CYS A 1 183 ? 7.767 1.392 13.354 1.00 81.62 183 CYS A C 1
ATOM 1383 O O . CYS A 1 183 ? 7.708 1.147 14.558 1.00 81.62 183 CYS A O 1
ATOM 1385 N N . ALA A 1 184 ? 7.996 0.430 12.461 1.00 82.31 184 ALA A N 1
ATOM 1386 C CA . ALA A 1 184 ? 8.078 -0.984 12.817 1.00 82.31 184 ALA A CA 1
ATOM 1387 C C . ALA A 1 184 ? 9.216 -1.694 12.086 1.00 82.31 184 ALA A C 1
ATOM 1389 O O . ALA A 1 184 ? 9.485 -1.446 10.912 1.00 82.31 184 ALA A O 1
ATOM 1390 N N . ASN A 1 185 ? 9.859 -2.649 12.758 1.00 82.81 185 ASN A N 1
ATOM 1391 C CA . ASN A 1 185 ? 10.879 -3.514 12.157 1.00 82.81 185 ASN A CA 1
ATOM 1392 C C . ASN A 1 185 ? 10.290 -4.740 11.430 1.00 82.81 185 ASN A C 1
ATOM 1394 O O . ASN A 1 185 ? 11.052 -5.602 10.993 1.00 82.81 185 ASN A O 1
ATOM 1398 N N . HIS A 1 186 ? 8.964 -4.818 11.309 1.00 84.88 186 HIS A N 1
ATOM 1399 C CA . HIS A 1 186 ? 8.251 -5.930 10.687 1.00 84.88 186 HIS A CA 1
ATOM 1400 C C . HIS A 1 186 ? 8.658 -6.076 9.216 1.00 84.88 186 HIS A C 1
ATOM 1402 O O . HIS A 1 186 ? 8.620 -5.108 8.465 1.00 84.88 186 HIS A O 1
ATOM 1408 N N . GLU A 1 187 ? 9.065 -7.260 8.760 1.00 84.62 187 GLU A N 1
ATOM 1409 C CA . GLU A 1 187 ? 9.440 -7.412 7.345 1.00 84.62 187 GLU A CA 1
ATOM 1410 C C . GLU A 1 187 ? 8.218 -7.281 6.422 1.00 84.62 187 GLU A C 1
ATOM 1412 O O . GLU A 1 187 ? 8.336 -6.775 5.314 1.00 84.62 187 GLU A O 1
ATOM 1417 N N . GLU A 1 188 ? 7.041 -7.699 6.867 1.00 88.00 188 GLU A N 1
ATOM 1418 C CA . GLU A 1 188 ? 5.919 -7.978 5.974 1.00 88.00 188 GLU A CA 1
ATOM 1419 C C . GLU A 1 188 ? 4.800 -6.954 6.089 1.00 88.00 188 GLU A C 1
ATOM 1421 O O . GLU A 1 188 ? 4.540 -6.414 7.168 1.00 88.00 188 GLU A O 1
ATOM 1426 N N . ALA A 1 189 ? 4.131 -6.694 4.964 1.00 90.75 189 ALA A N 1
ATOM 1427 C CA . ALA A 1 189 ? 2.992 -5.789 4.947 1.00 90.75 189 ALA A CA 1
ATOM 1428 C C . ALA A 1 189 ? 1.872 -6.294 5.869 1.00 90.75 189 ALA A C 1
ATOM 1430 O O . ALA A 1 189 ? 1.290 -5.491 6.585 1.00 90.75 189 ALA A O 1
ATOM 1431 N N . ASP A 1 190 ? 1.620 -7.604 5.936 1.00 90.62 190 ASP A N 1
ATOM 1432 C CA . ASP A 1 190 ? 0.527 -8.201 6.716 1.00 90.62 190 ASP A CA 1
ATOM 1433 C C . ASP A 1 190 ? 0.511 -7.784 8.200 1.00 90.62 190 ASP A C 1
ATOM 1435 O O . ASP A 1 190 ? -0.483 -7.275 8.716 1.00 90.62 190 ASP A O 1
ATOM 1439 N N . THR A 1 191 ? 1.645 -7.908 8.875 1.00 91.00 191 THR A N 1
ATOM 1440 C CA . THR A 1 191 ? 1.830 -7.542 10.279 1.00 91.00 191 THR A CA 1
ATOM 1441 C C . THR A 1 191 ? 1.873 -6.030 10.474 1.00 91.00 191 THR A C 1
ATOM 1443 O O . THR A 1 191 ? 1.487 -5.538 11.534 1.00 91.00 191 THR A O 1
ATOM 1446 N N . ARG A 1 192 ? 2.317 -5.265 9.470 1.00 92.44 192 ARG A N 1
ATOM 1447 C CA . ARG A 1 192 ? 2.250 -3.797 9.507 1.00 92.44 192 ARG A CA 1
ATOM 1448 C C . ARG A 1 192 ? 0.819 -3.292 9.355 1.00 92.44 192 ARG A C 1
ATOM 1450 O O . ARG A 1 192 ? 0.452 -2.352 10.048 1.00 92.44 192 ARG A O 1
ATOM 1457 N N . LEU A 1 193 ? 0.005 -3.920 8.502 1.00 93.56 193 LEU A N 1
ATOM 1458 C CA . LEU A 1 193 ? -1.409 -3.569 8.333 1.00 93.56 193 LEU A CA 1
ATOM 1459 C C . LEU A 1 193 ? -2.136 -3.681 9.673 1.00 93.56 193 LEU A C 1
ATOM 1461 O O . LEU A 1 193 ? -2.851 -2.764 10.065 1.00 93.56 193 LEU A O 1
ATOM 1465 N N . VAL A 1 194 ? -1.880 -4.768 10.406 1.00 93.19 194 VAL A N 1
ATOM 1466 C CA . VAL A 1 194 ? -2.455 -5.008 11.736 1.00 93.19 194 VAL A CA 1
ATOM 1467 C C . VAL A 1 194 ? -1.980 -3.959 12.743 1.00 93.19 194 VAL A C 1
ATOM 1469 O O . VAL A 1 194 ? -2.804 -3.417 13.472 1.00 93.19 194 VAL A O 1
ATOM 1472 N N . LEU A 1 195 ? -0.687 -3.609 12.754 1.00 92.50 195 LEU A N 1
ATOM 1473 C CA . LEU A 1 195 ? -0.179 -2.520 13.597 1.00 92.50 195 LEU A CA 1
ATOM 1474 C C . LEU A 1 195 ? -0.905 -1.201 13.303 1.00 92.50 195 LEU A C 1
ATOM 1476 O O . LEU A 1 195 ? -1.417 -0.574 14.225 1.00 92.50 195 LEU A O 1
ATOM 1480 N N . HIS A 1 196 ? -0.987 -0.808 12.029 1.00 92.25 196 HIS A N 1
ATOM 1481 C CA . HIS A 1 196 ? -1.650 0.429 11.606 1.00 92.25 196 HIS A CA 1
ATOM 1482 C C . HIS A 1 196 ? -3.158 0.429 11.884 1.00 92.25 196 HIS A C 1
ATOM 1484 O O . HIS A 1 196 ? -3.729 1.510 11.999 1.00 92.25 196 HIS A O 1
ATOM 1490 N N . ALA A 1 197 ? -3.794 -0.742 11.979 1.00 91.88 197 ALA A N 1
ATOM 1491 C CA . ALA A 1 197 ? -5.183 -0.870 12.407 1.00 91.88 197 ALA A CA 1
ATOM 1492 C C . ALA A 1 197 ? -5.339 -0.722 13.930 1.00 91.88 197 ALA A C 1
ATOM 1494 O O . ALA A 1 197 ? -6.274 -0.075 14.384 1.00 91.88 197 ALA A O 1
ATOM 1495 N N . ILE A 1 198 ? -4.405 -1.269 14.717 1.00 90.44 198 ILE A N 1
ATOM 1496 C CA . ILE A 1 198 ? -4.424 -1.204 16.188 1.00 90.44 198 ILE A CA 1
ATOM 1497 C C . ILE A 1 198 ? -4.148 0.208 16.708 1.00 90.44 198 ILE A C 1
ATOM 1499 O O . ILE A 1 198 ? -4.811 0.664 17.631 1.00 90.44 198 ILE A O 1
ATOM 1503 N N . VAL A 1 199 ? -3.149 0.899 16.157 1.00 89.06 199 VAL A N 1
ATOM 1504 C CA . VAL A 1 199 ? -2.723 2.212 16.679 1.00 89.06 199 VAL A CA 1
ATOM 1505 C C . VAL A 1 199 ? -3.443 3.384 16.009 1.00 89.06 199 VAL A C 1
ATOM 1507 O O . VAL A 1 199 ? -3.096 4.539 16.250 1.00 89.06 199 VAL A O 1
ATOM 1510 N N . ASN A 1 200 ? -4.418 3.102 15.139 1.00 87.69 200 ASN A N 1
ATOM 1511 C CA . ASN A 1 200 ? -5.185 4.138 14.465 1.00 87.69 200 ASN A CA 1
ATOM 1512 C C . ASN A 1 200 ? -6.053 4.914 15.460 1.00 87.69 200 ASN A C 1
ATOM 1514 O O . ASN A 1 200 ? -6.557 4.348 16.423 1.00 87.69 200 ASN A O 1
ATOM 1518 N N . SER A 1 201 ? -6.269 6.198 15.199 1.00 85.94 201 SER A N 1
ATOM 1519 C CA . SER A 1 201 ? -7.165 7.036 15.998 1.00 85.94 201 SER A CA 1
ATOM 1520 C C . SER A 1 201 ? -8.524 7.283 15.342 1.00 85.94 201 SER A C 1
ATOM 1522 O O . SER A 1 201 ? -9.356 7.958 15.940 1.00 85.94 201 SER A O 1
ATOM 1524 N N . CYS A 1 202 ? -8.750 6.778 14.124 1.00 88.12 202 CYS A N 1
ATOM 1525 C CA . CYS A 1 202 ? -10.038 6.885 13.446 1.00 88.12 202 CYS A CA 1
ATOM 1526 C C . CYS A 1 202 ? -11.086 5.960 14.072 1.00 88.12 202 CYS A C 1
ATOM 1528 O O . CYS A 1 202 ? -10.772 4.849 14.495 1.00 88.12 202 CYS A O 1
ATOM 1530 N N . ASP A 1 203 ? -12.344 6.396 14.034 1.00 88.56 203 ASP A N 1
ATOM 1531 C CA . ASP A 1 203 ? -13.501 5.642 14.533 1.00 88.56 203 ASP A CA 1
ATOM 1532 C C . ASP A 1 203 ? -13.732 4.354 13.733 1.00 88.56 203 ASP A C 1
ATOM 1534 O O . ASP A 1 203 ? -14.151 3.333 14.275 1.00 88.56 203 ASP A O 1
ATOM 1538 N N . THR A 1 204 ? -13.454 4.408 12.427 1.00 89.25 204 THR A N 1
ATOM 1539 C CA . THR A 1 204 ? -13.581 3.272 11.510 1.00 89.25 204 THR A CA 1
ATOM 1540 C C . THR A 1 204 ? -12.257 2.999 10.803 1.00 89.25 204 THR A C 1
ATOM 1542 O O . THR A 1 204 ? -11.675 3.886 10.177 1.00 89.25 204 THR A O 1
ATOM 1545 N N . VAL A 1 205 ? -11.802 1.746 10.819 1.00 91.31 205 VAL A N 1
ATOM 1546 C CA . VAL A 1 205 ? -10.638 1.296 10.044 1.00 91.31 205 VAL A CA 1
ATOM 1547 C C . VAL A 1 205 ? -11.072 0.207 9.074 1.00 91.31 205 VAL A C 1
ATOM 1549 O O . VAL A 1 205 ? -11.643 -0.798 9.482 1.00 91.31 205 VAL A O 1
ATOM 1552 N N . VAL A 1 206 ? -10.774 0.396 7.790 1.00 92.25 206 VAL A N 1
ATOM 1553 C CA . VAL A 1 206 ? -11.012 -0.603 6.741 1.00 92.25 206 VAL A CA 1
ATOM 1554 C C . VAL A 1 206 ? -9.673 -1.076 6.199 1.00 92.25 206 VAL A C 1
ATOM 1556 O O . VAL A 1 206 ? -8.823 -0.255 5.852 1.00 92.25 206 VAL A O 1
ATOM 1559 N N . VAL A 1 207 ? -9.479 -2.393 6.103 1.00 93.75 207 VAL A N 1
ATOM 1560 C CA . VAL A 1 207 ? -8.225 -2.985 5.617 1.00 93.75 207 VAL A CA 1
ATOM 1561 C C . VAL A 1 207 ? -8.438 -3.626 4.248 1.00 93.75 207 VAL A C 1
ATOM 1563 O O . VAL A 1 207 ? -9.142 -4.617 4.101 1.00 93.75 207 VAL A O 1
ATOM 1566 N N . SER A 1 208 ? -7.781 -3.077 3.230 1.00 93.38 208 SER A N 1
ATOM 1567 C CA . SER A 1 208 ? -7.760 -3.604 1.868 1.00 93.38 208 SER A CA 1
ATOM 1568 C C . SER A 1 208 ? -6.51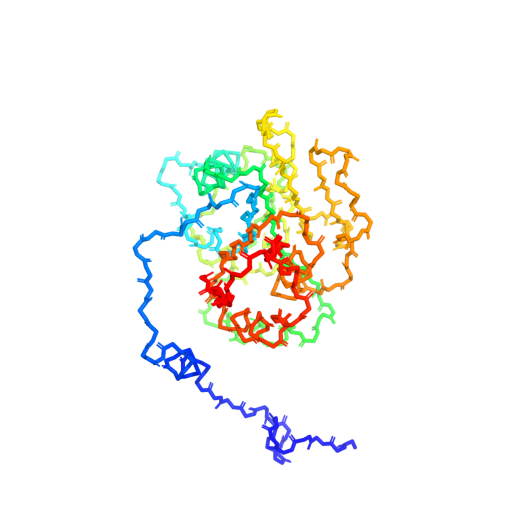5 -4.462 1.654 1.00 93.38 208 SER A C 1
ATOM 1570 O O . SER A 1 208 ? -5.417 -3.960 1.393 1.00 93.38 208 SER A O 1
ATOM 1572 N N . ALA A 1 209 ? -6.690 -5.777 1.768 1.00 90.38 209 ALA A N 1
ATOM 1573 C CA . ALA A 1 209 ? -5.649 -6.770 1.535 1.00 90.38 209 ALA A CA 1
ATOM 1574 C C . ALA A 1 209 ? -6.218 -8.008 0.833 1.00 90.38 209 ALA A C 1
ATOM 1576 O O . ALA A 1 209 ? -7.409 -8.297 0.917 1.00 90.38 209 ALA A O 1
ATOM 1577 N N . ARG A 1 210 ? -5.358 -8.758 0.130 1.00 85.00 210 ARG A N 1
ATOM 1578 C CA . ARG A 1 210 ? -5.751 -10.022 -0.527 1.00 85.00 210 ARG A CA 1
ATOM 1579 C C . ARG A 1 210 ? -5.194 -11.277 0.134 1.00 85.00 210 ARG A C 1
ATOM 1581 O O . ARG A 1 210 ? -5.641 -12.369 -0.208 1.00 85.00 210 ARG A O 1
ATOM 1588 N N . ASP A 1 211 ? -4.210 -11.151 1.020 1.00 83.56 211 ASP A N 1
ATOM 1589 C CA . ASP A 1 211 ? -3.620 -12.315 1.679 1.00 83.56 211 ASP A CA 1
ATOM 1590 C C . ASP A 1 211 ? -4.507 -12.785 2.841 1.00 83.56 211 ASP A C 1
ATOM 1592 O O . ASP A 1 211 ? -4.889 -12.001 3.708 1.00 83.56 211 ASP A O 1
ATOM 1596 N N . THR A 1 212 ? -4.819 -14.083 2.868 1.00 83.56 212 THR A N 1
ATOM 1597 C CA . THR A 1 212 ? -5.585 -14.724 3.945 1.00 83.56 212 THR A CA 1
ATOM 1598 C C . THR A 1 212 ? -4.918 -14.546 5.305 1.00 83.56 212 THR A C 1
ATOM 1600 O O . THR A 1 212 ? -5.616 -14.462 6.314 1.00 83.56 212 THR A O 1
ATOM 1603 N N . ASP A 1 213 ? -3.585 -14.468 5.342 1.00 85.06 213 ASP A N 1
ATOM 1604 C CA . ASP A 1 213 ? -2.850 -14.261 6.591 1.00 85.06 213 ASP A CA 1
ATOM 1605 C C . ASP A 1 213 ? -3.261 -12.938 7.264 1.00 85.06 213 ASP A C 1
ATOM 1607 O O . ASP A 1 213 ? -3.394 -12.897 8.485 1.00 85.06 213 ASP A O 1
ATOM 1611 N N . VAL A 1 214 ? -3.590 -11.898 6.484 1.00 89.81 214 VAL A N 1
ATOM 1612 C CA . VAL A 1 214 ? -4.071 -10.612 7.014 1.00 89.81 214 VAL A CA 1
ATOM 1613 C C . VAL A 1 214 ? -5.406 -10.780 7.730 1.00 89.81 214 VAL A C 1
ATOM 1615 O O . VAL A 1 214 ? -5.527 -10.345 8.868 1.00 89.81 214 VAL A O 1
ATOM 1618 N N . LEU A 1 215 ? -6.386 -11.459 7.121 1.00 87.94 215 LEU A N 1
ATOM 1619 C CA . LEU A 1 215 ? -7.687 -11.703 7.758 1.00 87.94 215 LEU A CA 1
ATOM 1620 C C . LEU A 1 215 ? -7.524 -12.439 9.094 1.00 87.94 215 LEU A C 1
ATOM 1622 O O . LEU A 1 215 ? -8.120 -12.052 10.095 1.00 87.94 215 LEU A O 1
ATOM 1626 N N . LEU A 1 216 ? -6.694 -13.485 9.121 1.00 88.69 216 LEU A N 1
ATOM 1627 C CA . LEU A 1 216 ? -6.453 -14.266 10.335 1.00 88.69 216 LEU A CA 1
ATOM 1628 C C . LEU A 1 216 ? -5.801 -13.426 11.434 1.00 88.69 216 LEU A C 1
ATOM 1630 O O . LEU A 1 216 ? -6.199 -13.524 12.595 1.00 88.69 216 LEU A O 1
ATOM 1634 N N . LEU A 1 217 ? -4.821 -12.593 11.077 1.00 91.00 217 LEU A N 1
ATOM 1635 C CA . LEU A 1 217 ? -4.181 -11.688 12.024 1.00 91.00 217 LEU A CA 1
ATOM 1636 C C . LEU A 1 217 ? -5.162 -10.620 12.528 1.00 91.00 217 LEU A C 1
ATOM 1638 O O . LEU A 1 217 ? -5.199 -10.362 13.727 1.00 91.00 217 LEU A O 1
ATOM 1642 N N . LEU A 1 218 ? -5.996 -10.042 11.657 1.00 90.31 218 LEU A N 1
ATOM 1643 C CA . LEU A 1 218 ? -7.014 -9.067 12.059 1.00 90.31 218 LEU A CA 1
ATOM 1644 C C . LEU A 1 218 ? -8.012 -9.678 13.047 1.00 90.31 218 LEU A C 1
ATOM 1646 O O . LEU A 1 218 ? -8.264 -9.089 14.092 1.00 90.31 218 LEU A O 1
ATOM 1650 N N . VAL A 1 219 ? -8.515 -10.887 12.775 1.00 88.50 219 VAL A N 1
ATOM 1651 C CA . VAL A 1 219 ? -9.412 -11.605 13.697 1.00 88.50 219 VAL A CA 1
ATOM 1652 C C . VAL A 1 219 ? -8.721 -11.885 15.036 1.00 88.50 219 VAL A C 1
ATOM 1654 O O . VAL A 1 219 ? -9.324 -11.687 16.089 1.00 88.50 219 VAL A O 1
ATOM 1657 N N . ALA A 1 220 ? -7.453 -12.305 15.020 1.00 90.62 220 ALA A N 1
ATOM 1658 C CA . ALA A 1 220 ? -6.693 -12.580 16.240 1.00 90.62 220 ALA A CA 1
ATOM 1659 C C . ALA A 1 220 ? -6.435 -11.322 17.091 1.00 90.62 220 ALA A C 1
ATOM 1661 O O . ALA A 1 220 ? -6.369 -11.413 18.316 1.00 90.62 220 ALA A O 1
ATOM 1662 N N . HIS A 1 221 ? -6.299 -10.160 16.449 1.00 91.00 221 HIS A N 1
ATOM 1663 C CA . HIS A 1 221 ? -5.982 -8.888 17.096 1.00 91.00 221 HIS A CA 1
ATOM 1664 C C . HIS A 1 221 ? -7.180 -7.946 17.261 1.00 91.00 221 HIS A C 1
ATOM 1666 O O . HIS A 1 221 ? -7.009 -6.854 17.800 1.00 91.00 221 HIS A O 1
ATOM 1672 N N . LEU A 1 222 ? -8.390 -8.366 16.876 1.00 86.69 222 LEU A N 1
ATOM 1673 C CA . LEU A 1 222 ? -9.616 -7.581 17.030 1.00 86.69 222 LEU A CA 1
ATOM 1674 C C . LEU A 1 222 ? -9.811 -7.022 18.455 1.00 86.69 222 LEU A C 1
ATOM 1676 O O . LEU A 1 222 ? -10.147 -5.847 18.568 1.00 86.69 222 LEU A O 1
ATOM 1680 N N . PRO A 1 223 ? -9.535 -7.768 19.551 1.00 88.69 223 PRO A N 1
ATOM 1681 C CA . PRO A 1 223 ? -9.670 -7.230 20.911 1.00 88.69 223 PRO A CA 1
ATOM 1682 C C . PRO A 1 223 ? -8.690 -6.098 21.251 1.00 88.69 223 PRO A C 1
ATOM 1684 O O . PRO A 1 223 ? -8.859 -5.432 22.267 1.00 88.69 223 PRO A O 1
ATOM 1687 N N . SER A 1 224 ? -7.627 -5.930 20.462 1.00 87.19 224 SER A N 1
ATOM 1688 C CA . SER A 1 224 ? -6.624 -4.873 20.628 1.00 87.19 224 SER A CA 1
ATOM 1689 C C . SER A 1 224 ? -6.881 -3.666 19.730 1.00 87.19 224 SER A C 1
ATOM 1691 O O . SER A 1 224 ? -6.188 -2.664 19.882 1.00 87.19 224 SER A O 1
ATOM 1693 N N . MET A 1 225 ? -7.823 -3.755 18.788 1.00 83.69 225 MET A N 1
ATOM 1694 C CA . MET A 1 225 ? -8.176 -2.623 17.938 1.00 83.69 225 MET A CA 1
ATOM 1695 C C . MET A 1 225 ? -9.004 -1.608 18.733 1.00 83.69 225 MET A C 1
ATOM 1697 O O . MET A 1 225 ? -9.755 -2.010 19.629 1.00 83.69 225 MET A O 1
ATOM 1701 N N . PRO A 1 226 ? -8.891 -0.306 18.426 1.00 72.25 226 PRO A N 1
ATOM 1702 C CA . PRO A 1 226 ? -9.714 0.708 19.060 1.00 72.25 226 PRO A CA 1
ATOM 1703 C C . PRO A 1 226 ? -11.180 0.372 18.787 1.00 72.25 226 PRO A C 1
ATOM 1705 O O . PRO A 1 226 ? -11.613 0.313 17.637 1.00 72.25 226 PRO A O 1
ATOM 1708 N N . SER A 1 227 ? -11.952 0.104 19.837 1.00 57.19 227 SER A N 1
ATOM 1709 C CA . SER A 1 227 ? -13.404 0.083 19.709 1.00 57.19 227 SER A CA 1
ATOM 1710 C C . SER A 1 227 ? -13.866 1.510 19.430 1.00 57.19 227 SER A C 1
ATOM 1712 O O . SER A 1 227 ? -13.363 2.410 20.116 1.00 57.19 227 SER A O 1
ATOM 1714 N N . PRO A 1 228 ? -14.839 1.745 18.529 1.00 49.91 228 PRO A N 1
ATOM 1715 C CA . PRO A 1 228 ? -15.512 3.033 18.512 1.00 49.91 228 PRO A CA 1
ATOM 1716 C C . PRO A 1 228 ? -15.989 3.293 19.941 1.00 49.91 228 PRO A C 1
ATOM 1718 O O . PRO A 1 228 ? -16.596 2.418 20.565 1.00 49.91 228 PRO A O 1
ATOM 1721 N N . SER A 1 229 ? -15.620 4.441 20.506 1.00 36.75 229 SER A N 1
ATOM 1722 C CA . SER A 1 229 ? -16.117 4.863 21.808 1.00 36.75 229 SER A CA 1
ATOM 1723 C C . SER A 1 229 ? -17.624 5.034 21.675 1.00 36.75 229 SER A C 1
ATOM 1725 O O . SER A 1 229 ? -18.106 6.087 21.264 1.00 36.75 229 SER A O 1
ATOM 1727 N N . VAL A 1 230 ? -18.369 3.968 21.961 1.00 36.38 230 VAL A N 1
ATOM 1728 C CA . VAL A 1 230 ? -19.810 4.047 22.131 1.00 36.38 230 VAL A CA 1
ATOM 1729 C C . VAL A 1 230 ? -19.996 4.816 23.429 1.00 36.38 230 VAL A C 1
ATOM 1731 O O . VAL A 1 230 ? -19.737 4.291 24.514 1.00 36.38 230 VAL A O 1
ATOM 1734 N N . ASP A 1 231 ? -20.382 6.085 23.322 1.00 34.81 231 ASP A N 1
ATOM 1735 C CA . ASP A 1 231 ? -20.992 6.807 24.434 1.00 34.81 231 ASP A CA 1
ATOM 1736 C C . ASP A 1 231 ? -22.354 6.146 24.687 1.00 34.81 231 ASP A C 1
ATOM 1738 O O . ASP A 1 231 ? -23.391 6.552 24.161 1.00 34.81 231 ASP A O 1
ATOM 1742 N N . ASP A 1 232 ? -22.317 4.995 25.365 1.00 34.09 232 ASP A N 1
ATOM 1743 C CA . ASP A 1 232 ? -23.440 4.074 25.425 1.00 34.09 232 ASP A CA 1
ATOM 1744 C C . ASP A 1 232 ? -24.364 4.437 26.585 1.00 34.09 232 ASP A C 1
ATOM 1746 O O . ASP A 1 232 ? -24.463 3.771 27.619 1.00 34.09 232 ASP A O 1
ATOM 1750 N N . GLY A 1 233 ? -25.139 5.492 26.356 1.00 35.75 233 GLY A N 1
ATOM 1751 C CA . GLY A 1 233 ? -26.504 5.560 26.850 1.00 35.75 233 GLY A CA 1
ATOM 1752 C C . GLY A 1 233 ? -27.379 4.498 26.173 1.00 35.75 233 GLY A C 1
ATOM 1753 O O . GLY A 1 233 ? -28.333 4.854 25.494 1.00 35.75 233 GLY A O 1
ATOM 1754 N N . ARG A 1 234 ? -27.103 3.210 26.435 1.00 31.42 234 ARG A N 1
ATOM 1755 C CA . ARG A 1 234 ? -27.884 2.014 26.048 1.00 31.42 234 ARG A CA 1
ATOM 1756 C C . ARG A 1 234 ? -27.938 1.693 24.541 1.00 31.42 234 ARG A C 1
ATOM 1758 O O . ARG A 1 234 ? -28.861 2.115 23.854 1.00 31.42 234 ARG A O 1
ATOM 1765 N N . ASN A 1 235 ? -27.134 0.743 24.085 1.00 31.58 235 ASN A N 1
ATOM 1766 C CA . ASN A 1 235 ? -27.475 -0.644 23.764 1.00 31.58 235 ASN A CA 1
ATOM 1767 C C . ASN A 1 235 ? -26.310 -1.254 22.978 1.00 31.58 235 ASN A C 1
ATOM 1769 O O . ASN A 1 235 ? -25.930 -0.778 21.913 1.00 31.58 235 ASN A O 1
ATOM 1773 N N . SER A 1 236 ? -25.864 -2.407 23.467 1.00 39.34 236 SER A N 1
ATOM 1774 C CA . SER A 1 236 ? -24.938 -3.348 22.842 1.00 39.34 236 SER A CA 1
ATOM 1775 C C . SER A 1 236 ? -25.116 -3.486 21.319 1.00 39.34 236 SER A C 1
ATOM 1777 O O . SER A 1 236 ? -26.075 -4.114 20.861 1.00 39.34 236 SER A O 1
ATOM 1779 N N . GLY A 1 237 ? -24.154 -2.967 20.552 1.00 28.16 237 GLY A N 1
ATOM 1780 C CA . GLY A 1 237 ? -24.012 -3.169 19.111 1.00 28.16 237 GLY A CA 1
ATOM 1781 C C . GLY A 1 237 ? -22.622 -3.713 18.789 1.00 28.16 237 GLY A C 1
ATOM 1782 O O . GLY A 1 237 ? -21.615 -3.219 19.283 1.00 28.16 237 GLY A O 1
ATOM 1783 N N . GLN A 1 238 ? -22.596 -4.797 18.024 1.00 30.08 238 GLN A N 1
ATOM 1784 C CA . GLN A 1 238 ? -21.437 -5.630 17.713 1.00 30.08 238 GLN A CA 1
ATOM 1785 C C . GLN A 1 238 ? -20.359 -4.876 16.917 1.00 30.08 238 GLN A C 1
ATOM 1787 O O . GLN A 1 238 ? -20.676 -4.109 16.012 1.00 30.08 238 GLN A O 1
ATOM 1792 N N . ALA A 1 239 ? -19.086 -5.167 17.200 1.00 29.47 239 ALA A N 1
ATOM 1793 C CA . ALA A 1 239 ? -17.975 -4.786 16.334 1.00 29.47 239 ALA A CA 1
ATOM 1794 C C . ALA A 1 239 ? -18.144 -5.453 14.955 1.00 29.47 239 ALA A C 1
ATOM 1796 O O . ALA A 1 239 ? -18.166 -6.682 14.860 1.00 29.47 239 ALA A O 1
ATOM 1797 N N . GLN A 1 240 ? -18.287 -4.655 13.895 1.00 31.50 240 GLN A N 1
ATOM 1798 C CA . GLN A 1 240 ? -18.333 -5.138 12.513 1.00 31.50 240 GLN A CA 1
ATOM 1799 C C . GLN A 1 240 ? -16.914 -5.209 11.937 1.00 31.50 240 GLN A C 1
ATOM 1801 O O . GLN A 1 240 ? -16.231 -4.196 11.822 1.00 31.50 240 GLN A O 1
ATOM 1806 N N . LEU A 1 241 ? -16.484 -6.416 11.566 1.00 33.47 241 LEU A N 1
ATOM 1807 C CA . LEU A 1 241 ? -15.347 -6.654 10.675 1.00 33.47 241 LEU A CA 1
ATOM 1808 C C . LEU A 1 241 ? -15.853 -6.587 9.226 1.00 33.47 241 LEU A C 1
ATOM 1810 O O . LEU A 1 241 ? -16.753 -7.351 8.867 1.00 33.47 241 LEU A O 1
ATOM 1814 N N . LEU A 1 242 ? -15.269 -5.695 8.420 1.00 34.81 242 LEU A N 1
ATOM 1815 C CA . LEU A 1 242 ? -15.409 -5.631 6.960 1.00 34.81 242 LEU A CA 1
ATOM 1816 C C . LEU A 1 242 ? -14.034 -5.727 6.304 1.00 34.81 242 LEU A C 1
ATOM 1818 O O . LEU A 1 242 ? -13.152 -4.926 6.688 1.00 34.81 242 LEU A O 1
#

Foldseek 3Di:
DDDPCQQAPPVRHGDDDDLVVVVCVVCPPPDDDPDDDAPFAEEEEEALVQLCVVLFDDPPAFWLLSVLVVSLCSQCVVCVVHQEYEYEYFALDPPDPCVVVLCVVCVPAQADDDAPPDRHHTDDPDRVSPVSDSVSSLRSLQVNQVCNLVVPDPSHKYKYACNHPPNQFIDINDPVPDRVQLRDPDRGRLVSSLSCQLPDPGQYYAYHDDDSSNVVSCVVCVVSGDHNPPPDPDDDDDDDDD

Radius of gyration: 19.36 Å; chains: 1; bounding box: 47×54×48 Å

Organism: Paramuricea clavata (NCBI:txid317549)

pLDDT: mean 82.06, std 16.52, range [28.16, 97.88]

Sequence (242 aa):
MSVPISLADTNGKLRTGQKAVLVDVFTRGIECPSATDLQGSACLVIDGMALVAAVGKPADAQTFGAYADRFQDAVLGAGSRYQQIHVLFDRYEKSSIKAGTRERRTRTIRPVRRVIENKNVPLPNSWSNFLALPENKANLAKFLSEPLIANAPLEKVVVVAGGFSDGKEAQSTNQLVDPSLLCANHEEADTRLVLHAIVNSCDTVVVSARDTDVLLLLVAHLPSMPSPSVDDGRNSGQAQLL

Secondary structure (DSSP, 8-state):
-PPPTTTB-TTSPBPP--THHHHHHHSTT----SS----SSEEEEEEHHHHHHHH---SS--BHHHHHHHHHHHHHHHTTT-SEEEEE-----TT-TTHHHHHHHHTTS--------STTSBPPS-HHHHHTSHHHHHHHHHHHHHHHHHT--TTSEEEEES-SSSTT-EEESSTTS-GGGT----SSHHHHHHHHHHS--SSEEEEE---HHHHHHHHHHGGGSPPP----SS---PPPP-